Protein AF-A0A6B1F7C1-F1 (afdb_monomer_lite)

Sequence (256 aa):
MAPEPAMAYYALFDLDTGRPVWEGSFQGAHEYRILEGAGDRLYYLPFDIWPAAIMGRDGFFLTLGENQGPEILEYDLSGGLRRIIRLAEAVVAPSREQIGKLVEFRLAPWDPTPEDRELFTEVQLGDYAEMPLPEIMPVFSRLLVDDVGWLWAELYRFDVRAPKTWLVFDPNGEGHGSVDMPPDLDVRQIGRDFVLGCGLTNSRWSTCGATRSPGGSEERVAVMAFPHEVGFPSGLMCFSHFLGGLGKAILYPAVA

pLDDT: mean 78.57, std 24.52, range [19.33, 98.5]

Radius of gyration: 19.98 Å; chains: 1; bounding box: 58×38×52 Å

Foldseek 3Di:
DAWDFFKWKKFKAQPVVRDTLDIDIARAWTWDWDDDPPDTDTDTAPLWGGWAKDDFAFWIWIDGTFPDAQWIWTAGSNRHTDDIQHDPDDFDFDDLVVQLVLQVQVCVLPPDDPVVSVVSSVVSNVVNVPHDGGRTRAQFHYWDAAPQGKIWTWGDDSRLQAWTKIFIADNVSHTDGIDTHGSQWAFDHDYPPDTATAGPPSDDDDDRDDDDDDDDDDDDDDADEDDDDPDDDDDDDDDDDDDDDGRDIYIYTDTD

Structure (mmCIF, N/CA/C/O backbone):
data_AF-A0A6B1F7C1-F1
#
_entry.id   AF-A0A6B1F7C1-F1
#
loop_
_atom_site.group_PDB
_atom_site.id
_atom_site.type_symbol
_atom_site.label_atom_id
_atom_site.label_alt_id
_atom_site.label_comp_id
_atom_site.label_asym_id
_atom_site.label_entity_id
_atom_site.label_seq_id
_atom_site.pdbx_PDB_ins_code
_atom_site.Cartn_x
_atom_site.Cartn_y
_atom_site.Cartn_z
_atom_site.occupancy
_atom_site.B_iso_or_equiv
_atom_site.auth_seq_id
_atom_site.auth_comp_id
_atom_site.auth_asym_id
_atom_site.auth_atom_id
_atom_site.pdbx_PDB_model_num
ATOM 1 N N . MET A 1 1 ? 24.315 8.388 -5.892 1.00 67.75 1 MET A N 1
ATOM 2 C CA . MET A 1 1 ? 23.780 9.132 -4.727 1.00 67.75 1 MET A CA 1
ATOM 3 C C . MET A 1 1 ? 22.859 8.170 -3.996 1.00 67.75 1 MET A C 1
ATOM 5 O O . MET A 1 1 ? 22.241 7.369 -4.684 1.00 67.75 1 MET A O 1
ATOM 9 N N . ALA A 1 2 ? 22.826 8.148 -2.662 1.00 76.75 2 ALA A N 1
ATOM 10 C CA . ALA A 1 2 ? 21.834 7.317 -1.974 1.00 76.75 2 ALA A CA 1
ATOM 11 C C . ALA A 1 2 ? 20.432 7.907 -2.232 1.00 76.75 2 ALA A C 1
ATOM 13 O O . ALA A 1 2 ? 20.331 9.135 -2.243 1.00 76.75 2 ALA A O 1
ATOM 14 N N . PRO A 1 3 ? 19.398 7.088 -2.490 1.00 82.06 3 PRO A N 1
ATOM 15 C CA . PRO A 1 3 ? 18.031 7.584 -2.616 1.00 82.06 3 PRO A CA 1
ATOM 16 C C . PRO A 1 3 ? 17.605 8.265 -1.314 1.00 82.06 3 PRO A C 1
ATOM 18 O O . PRO A 1 3 ? 17.931 7.786 -0.225 1.00 82.06 3 PRO A O 1
ATOM 21 N N . GLU A 1 4 ? 16.878 9.373 -1.425 1.00 81.88 4 GLU A N 1
ATOM 22 C CA . GLU A 1 4 ? 16.227 9.986 -0.271 1.00 81.88 4 GLU A CA 1
ATOM 23 C C . GLU A 1 4 ? 14.835 9.352 -0.119 1.00 81.88 4 GLU A C 1
ATOM 25 O O . GLU A 1 4 ? 14.092 9.272 -1.105 1.00 81.88 4 GLU A O 1
ATOM 30 N N . PRO A 1 5 ? 14.468 8.846 1.073 1.00 81.31 5 PRO A N 1
ATOM 31 C CA . PRO A 1 5 ? 13.123 8.331 1.291 1.00 81.31 5 PRO A CA 1
ATOM 32 C C . PRO A 1 5 ? 12.133 9.489 1.185 1.00 81.31 5 PRO A C 1
ATOM 34 O O . PRO A 1 5 ? 12.275 10.477 1.913 1.00 81.31 5 PRO A O 1
ATOM 37 N N . ALA A 1 6 ? 11.113 9.378 0.325 1.00 84.81 6 ALA A N 1
ATOM 38 C CA . ALA A 1 6 ? 10.009 10.321 0.419 1.00 84.81 6 ALA A CA 1
ATOM 39 C C . ALA A 1 6 ? 9.265 10.070 1.729 1.00 84.81 6 ALA A C 1
ATOM 41 O O . ALA A 1 6 ? 9.161 8.942 2.217 1.00 84.81 6 ALA A O 1
ATOM 42 N N . MET A 1 7 ? 8.739 11.136 2.316 1.00 88.19 7 MET A N 1
ATOM 43 C CA . MET A 1 7 ? 7.979 11.043 3.552 1.00 88.19 7 MET A CA 1
ATOM 44 C C . MET A 1 7 ? 6.490 11.012 3.224 1.00 88.19 7 MET A C 1
ATOM 46 O O . MET A 1 7 ? 5.960 11.909 2.569 1.00 88.19 7 MET A O 1
ATOM 50 N N . ALA A 1 8 ? 5.810 9.973 3.698 1.00 87.12 8 ALA A N 1
ATOM 51 C CA . ALA A 1 8 ? 4.364 9.873 3.670 1.00 87.12 8 ALA A CA 1
ATOM 52 C C . ALA A 1 8 ? 3.805 10.451 4.973 1.00 87.12 8 ALA A C 1
ATOM 54 O O . ALA A 1 8 ? 4.098 9.950 6.064 1.00 87.12 8 ALA A O 1
ATOM 55 N N . TYR A 1 9 ? 3.003 11.506 4.865 1.00 90.38 9 TYR A N 1
ATOM 56 C CA . TYR A 1 9 ? 2.350 12.133 6.007 1.00 90.38 9 TYR A CA 1
ATOM 57 C C . TYR A 1 9 ? 0.901 11.684 6.078 1.00 90.38 9 TYR A C 1
ATOM 59 O O . TYR A 1 9 ? 0.160 11.806 5.103 1.00 90.38 9 TYR A O 1
ATOM 67 N N . TYR A 1 10 ? 0.503 11.201 7.249 1.00 90.19 10 TYR A N 1
ATOM 68 C CA . TYR A 1 10 ? -0.872 10.849 7.562 1.00 90.19 10 TYR A CA 1
ATOM 69 C C . TYR A 1 10 ? -1.331 11.689 8.739 1.00 90.19 10 TYR A C 1
ATOM 71 O O . TYR A 1 10 ? -0.627 11.828 9.739 1.00 90.19 10 TYR A O 1
ATOM 79 N N . ALA A 1 11 ? -2.535 12.231 8.630 1.00 92.25 11 ALA A N 1
ATOM 80 C CA . ALA A 1 11 ? -3.171 12.954 9.713 1.00 92.25 11 ALA A CA 1
ATOM 81 C C . ALA A 1 11 ? -4.618 12.494 9.858 1.00 92.25 11 ALA A C 1
ATOM 83 O O . ALA A 1 11 ? -5.331 12.316 8.866 1.00 92.25 11 ALA A O 1
ATOM 84 N N . LEU A 1 12 ? -5.029 12.299 11.107 1.00 91.00 12 LEU A N 1
ATOM 85 C CA . LEU A 1 12 ? -6.405 12.033 11.492 1.00 91.00 12 LEU A CA 1
ATOM 86 C C . LEU A 1 12 ? -7.008 13.349 11.972 1.00 91.00 12 LEU A C 1
ATOM 88 O O . LEU A 1 12 ? -6.490 13.960 12.906 1.00 91.00 12 LEU A O 1
ATOM 92 N N . PHE A 1 13 ? -8.099 13.781 11.349 1.00 90.62 13 PHE A N 1
ATOM 93 C CA . PHE A 1 13 ? -8.771 15.033 11.696 1.00 90.62 13 PHE A CA 1
ATOM 94 C C . PHE A 1 13 ? -10.085 14.776 12.425 1.00 90.62 13 PHE A C 1
ATOM 96 O O . PHE A 1 13 ? -10.883 13.944 11.995 1.00 90.62 13 PHE A O 1
ATOM 103 N N . ASP A 1 14 ? -10.335 15.556 13.473 1.00 88.25 14 ASP A N 1
ATOM 104 C CA . ASP A 1 14 ? -11.680 15.752 14.009 1.00 88.25 14 ASP A CA 1
ATOM 105 C C . ASP A 1 14 ? -12.448 16.660 13.040 1.00 88.25 14 ASP A C 1
ATOM 107 O O . ASP A 1 14 ? -12.081 17.820 12.841 1.00 88.25 14 ASP A O 1
ATOM 111 N N . LEU A 1 15 ? -13.501 16.138 12.407 1.00 87.75 15 LEU A N 1
ATOM 112 C CA . LEU A 1 15 ? -14.255 16.900 11.409 1.00 87.75 15 LEU A CA 1
ATOM 113 C C . LEU A 1 15 ? -15.173 17.983 11.993 1.00 87.75 15 LEU A C 1
ATOM 115 O O . LEU A 1 15 ? -15.606 18.845 11.227 1.00 87.75 15 LEU A O 1
ATOM 119 N N . ASP A 1 16 ? -15.453 17.989 13.298 1.00 89.44 16 ASP A N 1
ATOM 120 C CA . ASP A 1 16 ? -16.218 19.077 13.918 1.00 89.44 16 ASP A CA 1
ATOM 121 C C . ASP A 1 16 ? -15.329 20.306 14.146 1.00 89.44 16 ASP A C 1
ATOM 123 O O . ASP A 1 16 ? -15.760 21.444 13.943 1.00 89.44 16 ASP A O 1
ATOM 127 N N . THR A 1 17 ? -14.070 20.090 14.539 1.00 93.50 17 THR A N 1
ATOM 128 C CA . THR A 1 17 ? -13.118 21.180 14.816 1.00 93.50 17 THR A CA 1
ATOM 129 C C . THR A 1 17 ? -12.174 21.491 13.656 1.00 93.50 17 THR A C 1
ATOM 131 O O . THR A 1 17 ? -11.556 22.559 13.641 1.00 93.50 17 THR A O 1
ATOM 134 N N . GLY A 1 18 ? -12.038 20.575 12.694 1.00 91.19 18 GLY A N 1
ATOM 135 C CA . GLY A 1 18 ? -11.070 20.641 11.598 1.00 91.19 18 GLY A CA 1
ATOM 136 C C . GLY A 1 18 ? -9.613 20.522 12.052 1.00 91.19 18 GLY A C 1
ATOM 137 O O . GLY A 1 18 ? -8.709 20.841 11.281 1.00 91.19 18 GLY A O 1
ATOM 138 N N . ARG A 1 19 ? -9.362 20.125 13.306 1.00 92.38 19 ARG A N 1
ATOM 139 C CA . ARG A 1 19 ? -8.013 20.028 13.876 1.00 92.38 19 ARG A CA 1
ATOM 140 C C . ARG A 1 19 ? -7.487 18.595 13.793 1.00 92.38 19 ARG A C 1
ATOM 142 O O . ARG A 1 19 ? -8.279 17.661 13.941 1.00 92.38 19 ARG A O 1
ATOM 149 N N . PRO A 1 20 ? -6.171 18.406 13.590 1.00 90.69 20 PRO A N 1
ATOM 150 C CA . PRO A 1 20 ? -5.584 17.081 13.686 1.00 90.69 20 PRO A CA 1
ATOM 151 C C . PRO A 1 20 ? -5.683 16.580 15.132 1.00 90.69 20 PRO A C 1
ATOM 153 O O . PRO A 1 20 ? -5.324 17.290 16.074 1.00 90.69 20 PRO A O 1
ATOM 156 N N . VAL A 1 21 ? -6.191 15.362 15.303 1.00 92.00 21 VAL A N 1
ATOM 157 C CA . VAL A 1 21 ? -6.155 14.613 16.571 1.00 92.00 21 VAL A CA 1
ATOM 158 C C . VAL A 1 21 ? -4.941 13.691 16.639 1.00 92.00 21 VAL A C 1
ATOM 160 O O . VAL A 1 21 ? -4.510 13.323 17.727 1.00 92.00 21 VAL A O 1
ATOM 163 N N . TRP A 1 22 ? -4.369 13.355 15.482 1.00 93.31 22 TRP A N 1
ATOM 164 C CA . TRP A 1 22 ? -3.133 12.600 15.358 1.00 93.31 22 TRP A CA 1
ATOM 165 C C . TRP A 1 22 ? -2.431 12.950 14.047 1.00 93.31 22 TRP A C 1
ATOM 167 O O . TRP A 1 22 ? -3.087 13.180 13.030 1.00 93.31 22 TRP A O 1
ATOM 177 N N . GLU A 1 23 ? -1.104 12.952 14.080 1.00 93.19 23 GLU A N 1
ATOM 178 C CA . GLU A 1 23 ? -0.236 13.126 12.920 1.00 93.19 23 GLU A CA 1
ATOM 179 C C . GLU A 1 23 ? 0.898 12.104 13.014 1.00 93.19 23 GLU A C 1
ATOM 181 O O . GLU A 1 23 ? 1.476 11.896 14.084 1.00 93.19 23 GLU A O 1
ATOM 186 N N . GLY A 1 24 ? 1.218 11.469 11.892 1.00 89.62 24 GLY A N 1
ATOM 187 C CA . GLY A 1 24 ? 2.321 10.530 11.773 1.00 89.62 24 GLY A CA 1
ATOM 188 C C . GLY A 1 24 ? 3.036 10.712 10.443 1.00 89.62 24 GLY A C 1
ATOM 189 O O . GLY A 1 24 ? 2.403 10.919 9.407 1.00 89.62 24 GLY A O 1
ATOM 190 N N . SER A 1 25 ? 4.362 10.635 10.475 1.00 89.88 25 SER A N 1
ATOM 191 C CA . SER A 1 25 ? 5.198 10.604 9.282 1.00 89.88 25 SER A CA 1
ATOM 192 C C . SER A 1 25 ? 5.894 9.254 9.183 1.00 89.88 25 SER A C 1
ATOM 194 O O . SER A 1 25 ? 6.439 8.735 10.158 1.00 89.88 25 SER A O 1
ATOM 196 N N . PHE A 1 26 ? 5.854 8.678 7.989 1.00 87.62 26 PHE A N 1
ATOM 197 C CA . PHE A 1 26 ? 6.397 7.358 7.706 1.00 87.62 26 PHE A CA 1
ATOM 198 C C . PHE A 1 26 ? 7.268 7.446 6.467 1.00 87.62 26 PHE A C 1
ATOM 200 O O . PHE A 1 26 ? 7.007 8.253 5.575 1.00 87.62 26 PHE A O 1
ATOM 207 N N . GLN A 1 27 ? 8.308 6.622 6.414 1.00 84.81 27 GLN A N 1
ATOM 208 C CA . GLN A 1 27 ? 9.071 6.465 5.183 1.00 84.81 27 GLN A CA 1
ATOM 209 C C . GLN A 1 27 ? 8.145 5.845 4.133 1.00 84.81 27 GLN A C 1
ATOM 211 O O . GLN A 1 27 ? 7.550 4.787 4.358 1.00 84.81 27 GLN A O 1
ATOM 216 N N . GLY A 1 28 ? 7.940 6.591 3.052 1.00 81.62 28 GLY A N 1
ATOM 217 C CA . GLY A 1 28 ? 7.187 6.184 1.879 1.00 81.62 28 GLY A CA 1
ATOM 218 C C . GLY A 1 28 ? 8.117 5.736 0.764 1.00 81.62 28 GLY A C 1
ATOM 219 O O . GLY A 1 28 ? 9.235 5.296 1.028 1.00 81.62 28 GLY A O 1
ATOM 220 N N . ALA A 1 29 ? 7.645 5.863 -0.474 1.00 81.00 29 ALA A N 1
ATOM 221 C CA . ALA A 1 29 ? 8.433 5.459 -1.624 1.00 81.00 29 ALA A CA 1
ATOM 222 C C . ALA A 1 29 ? 9.650 6.377 -1.814 1.00 81.00 29 ALA A C 1
ATOM 224 O O . ALA A 1 29 ? 9.532 7.596 -1.811 1.00 81.00 29 ALA A O 1
ATOM 225 N N . HIS A 1 30 ? 10.825 5.807 -1.996 1.00 83.19 30 HIS A N 1
ATOM 226 C CA . HIS A 1 30 ? 12.051 6.485 -2.351 1.00 83.19 30 HIS A CA 1
ATOM 227 C C . HIS A 1 30 ? 11.968 7.128 -3.731 1.00 83.19 30 HIS A C 1
ATOM 229 O O . HIS A 1 30 ? 11.577 6.526 -4.741 1.00 83.19 30 HIS A O 1
ATOM 235 N N . GLU A 1 31 ? 12.453 8.361 -3.766 1.00 83.06 31 GLU A N 1
ATOM 236 C CA . GLU A 1 31 ? 12.701 9.089 -4.993 1.00 83.06 31 GLU A CA 1
ATOM 237 C C . GLU A 1 31 ? 14.171 8.929 -5.383 1.00 83.06 31 GLU A C 1
ATOM 239 O O . GLU A 1 31 ? 15.093 9.233 -4.621 1.00 83.06 31 GLU A O 1
ATOM 244 N N . TYR A 1 32 ? 14.400 8.455 -6.603 1.00 81.81 32 TYR A N 1
ATOM 245 C CA . TYR A 1 32 ? 15.720 8.367 -7.201 1.00 81.81 32 TYR A CA 1
ATOM 246 C C . TYR A 1 32 ? 15.829 9.367 -8.346 1.00 81.81 32 TYR A C 1
ATOM 248 O O . TYR A 1 32 ? 15.108 9.286 -9.342 1.00 81.81 32 TYR A O 1
ATOM 256 N N . ARG A 1 33 ? 16.743 10.326 -8.205 1.00 82.69 33 ARG A N 1
ATOM 257 C CA . ARG A 1 33 ? 16.994 11.350 -9.221 1.00 82.69 33 ARG A CA 1
ATOM 258 C C . ARG A 1 33 ? 18.268 11.037 -9.984 1.00 82.69 33 ARG A C 1
ATOM 260 O O . ARG A 1 33 ? 19.347 10.952 -9.394 1.00 82.69 33 ARG A O 1
ATOM 267 N N . ILE A 1 34 ? 18.140 10.894 -11.300 1.00 79.75 34 ILE A N 1
ATOM 268 C CA . ILE A 1 34 ? 19.283 10.775 -12.207 1.00 79.75 34 ILE A CA 1
ATOM 269 C C . ILE A 1 34 ? 19.539 12.153 -12.809 1.00 79.75 34 ILE A C 1
ATOM 271 O O . ILE A 1 34 ? 18.756 12.652 -13.617 1.00 79.75 34 ILE A O 1
ATOM 275 N N . LEU A 1 35 ? 20.648 12.770 -12.398 1.00 77.88 35 LEU A N 1
ATOM 276 C CA . LEU A 1 35 ? 21.122 14.035 -12.951 1.00 77.88 35 LEU A CA 1
ATOM 277 C C . LEU A 1 35 ? 22.020 13.750 -14.163 1.00 77.88 35 LEU A C 1
ATOM 279 O O . LEU A 1 35 ? 23.241 13.676 -14.032 1.00 77.88 35 LEU A O 1
ATOM 283 N N . GLU A 1 36 ? 21.424 13.588 -15.345 1.00 74.56 36 GLU A N 1
ATOM 284 C CA . GLU A 1 36 ? 22.160 13.463 -16.610 1.00 74.56 36 GLU A CA 1
ATOM 285 C C . GLU A 1 36 ? 21.903 14.672 -17.524 1.00 74.56 36 GLU A C 1
ATOM 287 O O . GLU A 1 36 ? 20.841 14.840 -18.125 1.00 74.56 36 GLU A O 1
ATOM 292 N N . GLY A 1 37 ? 22.911 15.539 -17.663 1.00 82.12 37 GLY A N 1
ATOM 293 C CA . GLY A 1 37 ? 22.853 16.691 -18.565 1.00 82.12 37 GLY A CA 1
ATOM 294 C C . GLY A 1 37 ? 21.864 17.779 -18.122 1.00 82.12 37 GLY A C 1
ATOM 295 O O . GLY A 1 37 ? 21.943 18.274 -17.002 1.00 82.12 37 GLY A O 1
ATOM 296 N N . ALA A 1 38 ? 20.986 18.212 -19.036 1.00 63.94 38 ALA A N 1
ATOM 297 C CA . ALA A 1 38 ? 20.071 19.349 -18.849 1.00 63.94 38 ALA A CA 1
ATOM 298 C C . ALA A 1 38 ? 18.673 18.969 -18.311 1.00 63.94 38 ALA A C 1
ATOM 300 O O . ALA A 1 38 ? 17.791 19.827 -18.285 1.00 63.94 38 ALA A O 1
ATOM 301 N N . GLY A 1 39 ? 18.448 17.710 -17.915 1.00 75.81 39 GLY A N 1
ATOM 302 C CA . GLY A 1 39 ? 17.160 17.242 -17.395 1.00 75.81 39 GLY A CA 1
ATOM 303 C C . GLY A 1 39 ? 17.301 16.506 -16.065 1.00 75.81 39 GLY A C 1
ATOM 304 O O . GLY A 1 39 ? 18.116 15.598 -15.952 1.00 75.81 39 GLY A O 1
ATOM 305 N N . ASP A 1 40 ? 16.488 16.890 -15.080 1.00 79.50 40 ASP A N 1
ATOM 306 C CA . ASP A 1 40 ? 16.257 16.108 -13.861 1.00 79.50 40 ASP A CA 1
ATOM 307 C C . ASP A 1 40 ? 15.203 15.040 -14.182 1.00 79.50 40 ASP A C 1
ATOM 309 O O . ASP A 1 40 ? 14.088 15.375 -14.599 1.00 79.50 40 ASP A O 1
ATOM 313 N N . ARG A 1 41 ? 15.562 13.758 -14.065 1.00 81.69 41 ARG A N 1
ATOM 314 C CA . ARG A 1 41 ? 14.610 12.650 -14.202 1.00 81.69 41 ARG A CA 1
ATOM 315 C C . ARG A 1 41 ? 14.336 12.056 -12.830 1.00 81.69 41 ARG A C 1
ATOM 317 O O . ARG A 1 41 ? 15.246 11.545 -12.177 1.00 81.69 41 ARG A O 1
ATOM 324 N N . LEU A 1 42 ? 13.067 12.095 -12.439 1.00 81.00 42 LEU A N 1
ATOM 325 C CA . LEU A 1 42 ? 12.566 11.491 -11.214 1.00 81.00 42 LEU A CA 1
ATOM 326 C C . LEU A 1 42 ? 12.099 10.059 -11.490 1.00 81.00 42 LEU A C 1
ATOM 328 O O . LEU A 1 42 ? 11.204 9.842 -12.310 1.00 81.00 42 LEU A O 1
ATOM 332 N N . TYR A 1 43 ? 12.688 9.099 -10.787 1.00 82.50 43 TYR A N 1
ATOM 333 C CA . TYR A 1 43 ? 12.304 7.693 -10.809 1.00 82.50 43 TYR A CA 1
ATOM 334 C C . TYR A 1 43 ? 11.852 7.259 -9.417 1.00 82.50 43 TYR A C 1
ATOM 336 O O . TYR A 1 43 ? 12.436 7.658 -8.415 1.00 82.50 43 TYR A O 1
ATOM 344 N N . TYR A 1 44 ? 10.846 6.392 -9.359 1.00 84.06 44 TYR A N 1
ATOM 345 C CA . TYR A 1 44 ? 10.562 5.610 -8.157 1.00 84.06 44 TYR A CA 1
ATOM 346 C C . TYR A 1 44 ? 11.387 4.327 -8.189 1.00 84.06 44 TYR A C 1
ATOM 348 O O . TYR A 1 44 ? 11.538 3.728 -9.266 1.00 84.06 44 TYR A O 1
ATOM 356 N N . LEU A 1 45 ? 11.898 3.897 -7.031 1.00 88.81 45 LEU A N 1
ATOM 357 C CA . LEU A 1 45 ? 12.650 2.648 -6.947 1.00 88.81 45 LEU A CA 1
ATOM 358 C C . LEU A 1 45 ? 11.788 1.444 -7.386 1.00 88.81 45 LEU A C 1
ATOM 360 O O . LEU A 1 45 ? 10.560 1.437 -7.228 1.00 88.81 45 LEU A O 1
ATOM 364 N N . PRO A 1 46 ? 12.399 0.404 -7.982 1.00 90.56 46 PRO A N 1
ATOM 365 C CA . PRO A 1 46 ? 11.701 -0.840 -8.275 1.00 90.56 46 PRO A CA 1
ATOM 366 C C . PRO A 1 46 ? 11.087 -1.452 -7.017 1.00 90.56 46 PRO A C 1
ATOM 368 O O . PRO A 1 46 ? 11.731 -1.524 -5.977 1.00 90.56 46 PRO A O 1
ATOM 371 N N . PHE A 1 47 ? 9.864 -1.965 -7.157 1.00 91.44 47 PHE A N 1
ATOM 372 C CA . PHE A 1 47 ? 9.093 -2.601 -6.081 1.00 91.44 47 PHE A CA 1
ATOM 373 C C . PHE A 1 47 ? 8.729 -1.698 -4.913 1.00 91.44 47 PHE A C 1
ATOM 375 O O . PHE A 1 47 ? 8.213 -2.191 -3.922 1.00 91.44 47 PHE A O 1
ATOM 382 N N . ASP A 1 48 ? 8.936 -0.399 -5.036 1.00 88.06 48 ASP A N 1
ATOM 383 C CA . ASP A 1 48 ? 8.594 0.515 -3.971 1.00 88.06 48 ASP A CA 1
ATOM 384 C C . ASP A 1 48 ? 7.091 0.815 -3.941 1.00 88.06 48 ASP A C 1
ATOM 386 O O . ASP A 1 48 ? 6.426 0.857 -4.987 1.00 88.06 48 ASP A O 1
ATOM 390 N N . ILE A 1 49 ? 6.547 1.004 -2.740 1.00 90.38 49 ILE A N 1
ATOM 391 C CA . ILE A 1 49 ? 5.134 1.313 -2.532 1.00 90.38 49 ILE A CA 1
ATOM 392 C C . ILE A 1 49 ? 4.932 2.340 -1.428 1.00 90.38 49 ILE A C 1
ATOM 394 O O . ILE A 1 49 ? 5.654 2.409 -0.436 1.00 90.38 49 ILE A O 1
ATOM 398 N N . TRP A 1 50 ? 3.855 3.102 -1.575 1.00 90.38 50 TRP A N 1
ATOM 399 C CA . TRP A 1 50 ? 3.383 3.973 -0.516 1.00 90.38 50 TRP A CA 1
ATOM 400 C C . TRP A 1 50 ? 2.713 3.160 0.599 1.00 90.38 50 TRP A C 1
ATOM 402 O O . TRP A 1 50 ? 2.027 2.177 0.301 1.00 90.38 50 TRP A O 1
ATOM 412 N N . PRO A 1 51 ? 2.847 3.590 1.866 1.00 92.62 51 PRO A N 1
ATOM 413 C CA . PRO A 1 51 ? 2.086 3.026 2.968 1.00 92.62 51 PRO A CA 1
ATOM 414 C C . PRO A 1 51 ? 0.583 3.044 2.643 1.00 92.62 51 PRO A C 1
ATOM 416 O O . PRO A 1 51 ? 0.028 4.039 2.163 1.00 92.62 51 PRO A O 1
ATOM 419 N N . ALA A 1 52 ? -0.098 1.932 2.884 1.00 93.69 52 ALA A N 1
ATOM 420 C CA . ALA A 1 52 ? -1.537 1.838 2.714 1.00 93.69 52 ALA A CA 1
ATOM 421 C C . ALA A 1 52 ? -2.212 2.090 4.056 1.00 93.69 52 ALA A C 1
ATOM 423 O O . ALA A 1 52 ? -1.760 1.605 5.090 1.00 93.69 52 ALA A O 1
ATOM 424 N N . ALA A 1 53 ? -3.324 2.816 4.046 1.00 96.06 53 ALA A N 1
ATOM 425 C CA . ALA A 1 53 ? -4.052 3.090 5.267 1.00 96.06 53 ALA A CA 1
ATOM 426 C C . ALA A 1 53 ? -5.559 3.137 5.036 1.00 96.06 53 ALA A C 1
ATOM 428 O O . ALA A 1 53 ? -6.024 3.509 3.956 1.00 96.06 53 ALA A O 1
ATOM 429 N N . ILE A 1 54 ? -6.321 2.734 6.050 1.00 96.94 54 ILE A N 1
ATOM 430 C CA . ILE A 1 54 ? -7.780 2.659 5.978 1.00 96.94 54 ILE A CA 1
ATOM 431 C C . ILE A 1 54 ? -8.410 2.943 7.343 1.00 96.94 54 ILE A C 1
ATOM 433 O O . ILE A 1 54 ? -7.909 2.509 8.381 1.00 96.94 54 ILE A O 1
ATOM 437 N N . MET A 1 55 ? -9.531 3.663 7.338 1.00 96.56 55 MET A N 1
ATOM 438 C CA . MET A 1 55 ? -10.344 3.882 8.534 1.00 96.56 55 MET A CA 1
ATOM 439 C C . MET A 1 55 ? -11.194 2.645 8.835 1.00 96.56 55 MET A C 1
ATOM 441 O O . MET A 1 55 ? -11.906 2.148 7.963 1.00 96.56 55 MET A O 1
ATOM 445 N N . GLY A 1 56 ? -11.143 2.178 10.080 1.00 95.75 56 GLY A N 1
ATOM 446 C CA . GLY A 1 56 ? -12.102 1.236 10.648 1.00 95.75 56 GLY A CA 1
ATOM 447 C C . GLY A 1 56 ? -13.161 1.956 11.488 1.00 95.75 56 GLY A C 1
ATOM 448 O O . GLY A 1 56 ? -13.224 3.184 11.531 1.00 95.75 56 GLY A O 1
ATOM 449 N N . ARG A 1 57 ? -14.000 1.185 12.192 1.00 93.38 57 ARG A N 1
ATOM 450 C CA . ARG A 1 57 ? -15.045 1.743 13.071 1.00 93.38 57 ARG A CA 1
ATOM 451 C C . ARG A 1 57 ? -14.465 2.464 14.289 1.00 93.38 57 ARG A C 1
ATOM 453 O O . ARG A 1 57 ? -14.904 3.560 14.616 1.00 93.38 57 ARG A O 1
ATOM 460 N N . ASP A 1 58 ? -13.494 1.837 14.947 1.00 94.50 58 ASP A N 1
ATOM 461 C CA . ASP A 1 58 ? -12.990 2.275 16.253 1.00 94.50 58 ASP A CA 1
ATOM 462 C C . ASP A 1 58 ? -11.559 2.829 16.189 1.00 94.50 58 ASP A C 1
ATOM 464 O O . ASP A 1 58 ? -10.934 3.036 17.233 1.00 94.50 58 ASP A O 1
ATOM 468 N N . GLY A 1 59 ? -11.014 3.018 14.987 1.00 96.00 59 GLY A N 1
ATOM 469 C CA . GLY A 1 59 ? -9.597 3.280 14.767 1.00 96.00 59 GLY A CA 1
ATOM 470 C C . GLY A 1 59 ? -9.215 3.282 13.290 1.00 96.00 59 GLY A C 1
ATOM 471 O O . GLY A 1 59 ? -10.082 3.345 12.419 1.00 96.00 59 GLY A O 1
ATOM 472 N N . PHE A 1 60 ? -7.921 3.192 13.003 1.00 97.19 60 PHE A N 1
ATOM 473 C CA . PHE A 1 60 ? -7.398 3.084 11.643 1.00 97.19 60 PHE A CA 1
ATOM 474 C C . PHE A 1 60 ? -6.255 2.078 11.561 1.00 97.19 60 PHE A C 1
ATOM 476 O O . PHE A 1 60 ? -5.570 1.807 12.547 1.00 97.19 60 PHE A O 1
ATOM 483 N N . PHE A 1 61 ? -6.063 1.537 10.363 1.00 97.44 61 PHE A N 1
ATOM 484 C CA . PHE A 1 61 ? -5.000 0.595 10.048 1.00 97.44 61 PHE A CA 1
ATOM 485 C C . PHE A 1 61 ? -4.004 1.240 9.095 1.00 97.44 61 PHE A C 1
ATOM 487 O O . PHE A 1 61 ? -4.398 2.018 8.224 1.00 97.44 61 PHE A O 1
ATOM 494 N N . LEU A 1 62 ? -2.732 0.895 9.253 1.00 96.56 62 LEU A N 1
ATOM 495 C CA . LEU A 1 62 ? -1.624 1.420 8.470 1.00 96.56 62 LEU A CA 1
ATOM 496 C C . LEU A 1 62 ? -0.624 0.296 8.193 1.00 96.56 62 LEU A C 1
ATOM 498 O O . LEU A 1 62 ? -0.169 -0.370 9.121 1.00 96.56 62 LEU A O 1
ATOM 502 N N . THR A 1 63 ? -0.259 0.091 6.933 1.00 94.75 63 THR A N 1
ATOM 503 C CA . THR A 1 63 ? 0.950 -0.664 6.591 1.00 94.75 63 THR A CA 1
ATOM 504 C C . THR A 1 63 ? 2.127 0.283 6.661 1.00 94.75 63 THR A C 1
ATOM 506 O O . THR A 1 63 ? 1.992 1.470 6.382 1.00 94.75 63 THR A O 1
ATOM 509 N N . LEU A 1 64 ? 3.290 -0.226 7.018 1.00 86.88 64 LEU A N 1
ATOM 510 C CA . LEU A 1 64 ? 4.520 0.537 6.887 1.00 86.88 64 LEU A CA 1
ATOM 511 C C . LEU A 1 64 ? 5.064 0.312 5.463 1.00 86.88 64 LEU A C 1
ATOM 513 O O . LEU A 1 64 ? 4.749 -0.706 4.848 1.00 86.88 64 LEU A O 1
ATOM 517 N N . GLY A 1 65 ? 5.754 1.306 4.899 1.00 79.00 65 GLY A N 1
ATOM 518 C CA . GLY A 1 65 ? 6.275 1.262 3.527 1.00 79.00 65 GLY A CA 1
ATOM 519 C C . GLY A 1 65 ? 7.457 0.298 3.366 1.00 79.00 65 GLY A C 1
ATOM 520 O O . GLY A 1 65 ? 7.476 -0.796 3.929 1.00 79.00 65 GLY A O 1
ATOM 521 N N . GLU A 1 66 ? 8.462 0.702 2.591 1.00 70.94 66 GLU A N 1
ATOM 522 C CA . GLU A 1 66 ? 9.648 -0.118 2.321 1.00 70.94 66 GLU A CA 1
ATOM 523 C C . GLU A 1 66 ? 10.395 -0.560 3.599 1.00 70.94 66 GLU A C 1
ATOM 525 O O . GLU A 1 66 ? 10.461 0.169 4.591 1.00 70.94 66 GLU A O 1
ATOM 530 N N . ASN A 1 67 ? 10.998 -1.757 3.557 1.00 68.94 67 ASN A N 1
ATOM 531 C CA . ASN A 1 67 ? 11.876 -2.342 4.588 1.00 68.94 67 ASN A CA 1
ATOM 532 C C . ASN A 1 67 ? 11.243 -2.528 5.971 1.00 68.94 67 ASN A C 1
ATOM 534 O O . ASN A 1 67 ? 11.916 -2.890 6.938 1.00 68.94 67 ASN A O 1
ATOM 538 N N . GLN A 1 68 ? 9.939 -2.318 6.070 1.00 69.25 68 GLN A N 1
ATOM 539 C CA . GLN A 1 68 ? 9.169 -2.631 7.253 1.00 69.25 68 GLN A CA 1
ATOM 540 C C . GLN A 1 68 ? 8.533 -3.991 6.988 1.00 69.25 68 GLN A C 1
ATOM 542 O O . GLN A 1 68 ? 8.056 -4.264 5.888 1.00 69.25 68 GLN A O 1
ATOM 547 N N . GLY A 1 69 ? 8.655 -4.895 7.958 1.00 79.81 69 GLY A N 1
ATOM 548 C CA . GLY A 1 69 ? 8.245 -6.287 7.809 1.00 79.81 69 GLY A CA 1
ATOM 549 C C . GLY A 1 69 ? 6.756 -6.443 7.471 1.00 79.81 69 GLY A C 1
ATOM 550 O O . GLY A 1 69 ? 6.045 -5.470 7.232 1.00 79.81 69 GLY A O 1
ATOM 551 N N . PRO A 1 70 ? 6.233 -7.675 7.481 1.00 92.00 70 PRO A N 1
ATOM 552 C CA . PRO A 1 70 ? 4.851 -7.946 7.118 1.00 92.00 70 PRO A CA 1
ATOM 553 C C . PRO A 1 70 ? 3.893 -7.551 8.256 1.00 92.00 70 PRO A C 1
ATOM 555 O O . PRO A 1 70 ? 3.210 -8.396 8.839 1.00 92.00 70 PRO A O 1
ATOM 558 N N . GLU A 1 71 ? 3.882 -6.267 8.609 1.00 95.44 71 GLU A N 1
ATOM 559 C CA . GLU A 1 71 ? 3.174 -5.694 9.742 1.00 95.44 71 GLU A CA 1
ATOM 560 C C . GLU A 1 71 ? 2.065 -4.743 9.279 1.00 95.44 71 GLU A C 1
ATOM 562 O O . GLU A 1 71 ? 2.250 -3.908 8.392 1.00 95.44 71 GLU A O 1
ATOM 567 N N . ILE A 1 72 ? 0.912 -4.847 9.934 1.00 96.88 72 ILE A N 1
ATOM 568 C CA . ILE A 1 72 ? -0.173 -3.872 9.859 1.00 96.88 72 ILE A CA 1
ATOM 569 C C . ILE A 1 72 ? -0.363 -3.308 11.263 1.00 96.88 72 ILE A C 1
ATOM 571 O O . ILE A 1 72 ? -0.621 -4.045 12.219 1.00 96.88 72 ILE A O 1
ATOM 575 N N . LEU A 1 73 ? -0.214 -1.997 11.392 1.00 97.06 73 LEU A N 1
ATOM 576 C CA . LEU A 1 73 ? -0.401 -1.267 12.635 1.00 97.06 73 LEU A CA 1
ATOM 577 C C . LEU A 1 73 ? -1.860 -0.853 12.770 1.00 97.06 73 LEU A C 1
ATOM 579 O O . LEU A 1 73 ? -2.436 -0.306 11.833 1.00 97.06 73 LEU A O 1
ATOM 583 N N . GLU A 1 74 ? -2.444 -1.066 13.942 1.00 97.88 74 GLU A N 1
ATOM 584 C CA . GLU A 1 74 ? -3.772 -0.565 14.279 1.00 97.88 74 GLU A CA 1
ATOM 585 C C . GLU A 1 74 ? -3.675 0.490 15.370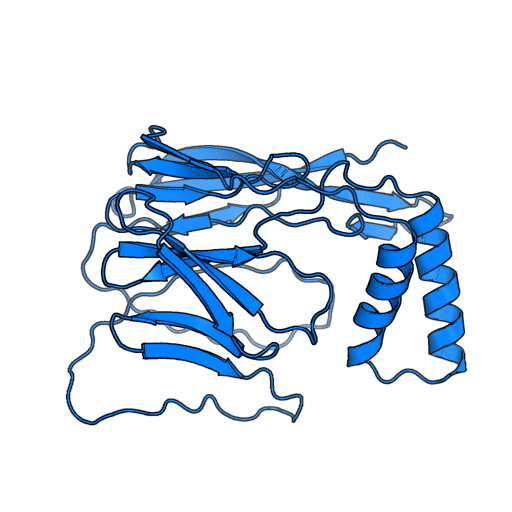 1.00 97.88 74 GLU A C 1
ATOM 587 O O . GLU A 1 74 ? -3.131 0.246 16.452 1.00 97.88 74 GLU A O 1
ATOM 592 N N . TYR A 1 75 ? -4.285 1.634 15.108 1.00 97.12 75 TYR A N 1
ATOM 593 C CA . TYR A 1 75 ? -4.360 2.764 16.015 1.00 97.12 75 TYR A CA 1
ATOM 594 C C . TYR A 1 75 ? -5.806 3.032 16.419 1.00 97.12 75 TYR A C 1
ATOM 596 O O . TYR A 1 75 ? -6.735 2.810 15.645 1.00 97.12 75 TYR A O 1
ATOM 604 N N . ASP A 1 76 ? -6.008 3.545 17.628 1.00 96.50 76 ASP A N 1
ATOM 605 C CA . ASP A 1 76 ? -7.286 4.116 18.038 1.00 96.50 76 ASP A CA 1
ATOM 606 C C . ASP A 1 76 ? -7.530 5.513 17.441 1.00 96.50 76 ASP A C 1
ATOM 608 O O . ASP A 1 76 ? -6.655 6.115 16.819 1.00 96.50 76 ASP A O 1
ATOM 612 N N . LEU A 1 77 ? -8.732 6.061 17.650 1.00 94.25 77 LEU A N 1
ATOM 613 C CA . LEU A 1 77 ? -9.101 7.402 17.172 1.00 94.25 77 LEU A CA 1
ATOM 614 C C . LEU A 1 77 ? -8.362 8.555 17.879 1.00 94.25 77 LEU A C 1
ATOM 616 O O . LEU A 1 77 ? -8.476 9.698 17.447 1.00 94.25 77 LEU A O 1
ATOM 620 N N . SER A 1 78 ? -7.621 8.278 18.955 1.00 92.50 78 SER A N 1
ATOM 621 C CA . SER A 1 78 ? -6.704 9.235 19.587 1.00 92.50 78 SER A CA 1
ATOM 622 C C . SER A 1 78 ? -5.265 9.103 19.077 1.00 92.50 78 SER A C 1
ATOM 624 O O . SER A 1 78 ? -4.387 9.834 19.530 1.00 92.50 78 SER A O 1
ATOM 626 N N . GLY A 1 79 ? -5.010 8.181 18.139 1.00 92.69 79 GLY A N 1
ATOM 627 C CA . GLY A 1 79 ? -3.679 7.904 17.610 1.00 92.69 79 GLY A CA 1
ATOM 628 C C . GLY A 1 79 ? -2.818 6.994 18.489 1.00 92.69 79 GLY A C 1
ATOM 629 O O . GLY A 1 79 ? -1.619 6.851 18.243 1.00 92.69 79 GLY A O 1
ATOM 630 N N . GLY A 1 80 ? -3.398 6.374 19.517 1.00 96.38 80 GLY A N 1
ATOM 631 C CA . GLY A 1 80 ? -2.734 5.370 20.340 1.00 96.38 80 GLY A CA 1
ATOM 632 C C . GLY A 1 80 ? -2.614 4.045 19.591 1.00 96.38 80 GLY A C 1
ATOM 633 O O . GLY A 1 80 ? -3.617 3.499 19.135 1.00 96.38 80 GLY A O 1
ATOM 634 N N . LEU A 1 81 ? -1.397 3.506 19.467 1.00 97.12 81 LEU A N 1
ATOM 635 C CA . LEU A 1 81 ? -1.174 2.183 18.875 1.00 97.12 81 LEU A CA 1
ATOM 636 C C . LEU A 1 81 ? -1.838 1.108 19.751 1.00 97.12 81 LEU A C 1
ATOM 638 O O . LEU A 1 81 ? -1.436 0.903 20.897 1.00 97.12 81 LEU A O 1
ATOM 642 N N . ARG A 1 82 ? -2.838 0.410 19.207 1.00 97.62 82 ARG A N 1
ATOM 643 C CA . ARG A 1 82 ? -3.559 -0.678 19.883 1.00 97.62 82 ARG A CA 1
ATOM 644 C C . ARG A 1 82 ? -2.906 -2.032 19.664 1.00 97.62 82 ARG A C 1
ATOM 646 O O . ARG A 1 82 ? -2.810 -2.826 20.600 1.00 97.62 82 ARG A O 1
ATOM 653 N N . ARG A 1 83 ? -2.511 -2.321 18.423 1.00 97.31 83 ARG A N 1
ATOM 654 C CA . ARG A 1 83 ? -2.095 -3.663 18.001 1.00 97.31 83 ARG A CA 1
ATOM 655 C C . ARG A 1 83 ? -1.157 -3.609 16.799 1.00 97.31 83 ARG A C 1
ATOM 657 O O . ARG A 1 83 ? -1.206 -2.681 15.999 1.00 97.31 83 ARG A O 1
ATOM 664 N N . ILE A 1 84 ? -0.328 -4.644 16.678 1.00 97.25 84 ILE A N 1
ATOM 665 C CA . ILE A 1 84 ? 0.481 -4.941 15.493 1.00 97.25 84 ILE A CA 1
ATOM 666 C C . ILE A 1 84 ? 0.068 -6.329 15.001 1.00 97.25 84 ILE A C 1
ATOM 668 O O . ILE A 1 84 ? 0.240 -7.313 15.723 1.00 97.25 84 ILE A O 1
ATOM 672 N N . ILE A 1 85 ? -0.489 -6.404 13.796 1.00 97.25 85 ILE A N 1
ATOM 673 C CA . ILE A 1 85 ? -0.842 -7.655 13.115 1.00 97.25 85 ILE A CA 1
ATOM 674 C C . ILE A 1 85 ? 0.360 -8.053 12.260 1.00 97.25 85 ILE A C 1
ATOM 676 O O . ILE A 1 85 ? 0.832 -7.242 11.470 1.00 97.25 85 ILE A O 1
ATOM 680 N N . ARG A 1 86 ? 0.876 -9.277 12.423 1.00 95.50 86 ARG A N 1
ATOM 681 C CA . ARG A 1 86 ? 2.080 -9.756 11.724 1.00 95.50 86 ARG A CA 1
ATOM 682 C C . ARG A 1 86 ? 1.782 -10.995 10.896 1.00 95.50 86 ARG A C 1
ATOM 684 O O . ARG A 1 86 ? 1.207 -11.947 11.423 1.00 95.50 86 ARG A O 1
ATOM 691 N N . LEU A 1 87 ? 2.242 -11.025 9.647 1.00 93.50 87 LEU A N 1
ATOM 692 C CA . LEU A 1 87 ? 2.286 -12.267 8.876 1.00 93.50 87 LEU A CA 1
ATOM 693 C C . LEU A 1 87 ? 3.486 -13.104 9.327 1.00 93.50 87 LEU A C 1
ATOM 695 O O . LEU A 1 87 ? 4.585 -12.587 9.514 1.00 93.50 87 LEU A O 1
ATOM 699 N N . ALA A 1 88 ? 3.283 -14.410 9.478 1.00 90.62 88 ALA A N 1
ATOM 700 C CA . ALA A 1 88 ? 4.356 -15.337 9.835 1.00 90.62 88 ALA A CA 1
ATOM 701 C C . ALA A 1 88 ? 5.251 -15.726 8.641 1.00 90.62 88 ALA A C 1
ATOM 703 O O . ALA A 1 88 ? 6.241 -16.434 8.823 1.00 90.62 88 ALA A O 1
ATOM 704 N N . GLU A 1 89 ? 4.886 -15.323 7.424 1.00 86.56 89 GLU A N 1
ATOM 705 C CA . GLU A 1 89 ? 5.599 -15.691 6.205 1.00 86.56 89 GLU A CA 1
ATOM 706 C C . GLU A 1 89 ? 6.984 -15.036 6.133 1.00 86.56 89 GLU A C 1
ATOM 708 O O . GLU A 1 89 ? 7.201 -13.918 6.607 1.00 86.56 89 GLU A O 1
ATOM 713 N N . ALA A 1 90 ? 7.938 -15.757 5.545 1.00 84.19 90 ALA A N 1
ATOM 714 C CA . ALA A 1 90 ? 9.278 -15.239 5.342 1.00 84.19 90 ALA A CA 1
ATOM 715 C C . ALA A 1 90 ? 9.253 -14.102 4.314 1.00 84.19 90 ALA A C 1
ATOM 717 O O . ALA A 1 90 ? 8.773 -14.266 3.194 1.00 84.19 90 ALA A O 1
ATOM 718 N N . VAL A 1 91 ? 9.827 -12.965 4.690 1.00 88.50 91 VAL A N 1
ATOM 719 C CA . VAL A 1 91 ? 10.090 -11.868 3.761 1.00 88.50 91 VAL A CA 1
ATOM 720 C C . VAL A 1 91 ? 11.167 -12.272 2.757 1.00 88.50 91 VAL A C 1
ATOM 722 O O . VAL A 1 91 ? 12.147 -12.934 3.108 1.00 88.50 91 VAL A O 1
ATOM 725 N N . VAL A 1 92 ? 10.984 -11.880 1.497 1.00 91.88 92 VAL A N 1
ATOM 726 C CA . VAL A 1 92 ? 11.886 -12.229 0.393 1.00 91.88 92 VAL A CA 1
ATOM 727 C C . VAL A 1 92 ? 12.443 -10.949 -0.213 1.00 91.88 92 VAL A C 1
ATOM 729 O O . VAL A 1 92 ? 11.688 -10.021 -0.487 1.00 91.88 92 VAL A O 1
ATOM 732 N N . ALA A 1 93 ? 13.752 -10.899 -0.445 1.00 93.19 93 ALA A N 1
ATOM 733 C CA . ALA A 1 93 ? 14.379 -9.804 -1.179 1.00 93.19 93 ALA A CA 1
ATOM 734 C C . ALA A 1 93 ? 14.061 -9.904 -2.686 1.00 93.19 93 ALA A C 1
ATOM 736 O O . ALA A 1 93 ? 14.052 -11.017 -3.230 1.00 93.19 93 ALA A O 1
ATOM 737 N N . PRO A 1 94 ? 13.842 -8.784 -3.396 1.00 93.38 94 PRO A N 1
ATOM 738 C CA . PRO A 1 94 ? 13.710 -8.801 -4.848 1.00 93.38 94 PRO A CA 1
ATOM 739 C C . PRO A 1 94 ? 14.982 -9.327 -5.524 1.00 93.38 94 PRO A C 1
ATOM 741 O O . PRO A 1 94 ? 16.110 -8.941 -5.218 1.00 93.38 94 PRO A O 1
ATOM 744 N N . SER A 1 95 ? 14.794 -10.179 -6.522 1.00 93.25 95 SER A N 1
ATOM 745 C CA . SER A 1 95 ? 15.843 -10.645 -7.423 1.00 93.25 95 SER A CA 1
ATOM 746 C C . SER A 1 95 ? 15.963 -9.740 -8.650 1.00 93.25 95 SER A C 1
ATOM 748 O O . SER A 1 95 ? 14.994 -9.137 -9.115 1.00 93.25 95 SER A O 1
ATOM 750 N N . ARG A 1 96 ? 17.151 -9.714 -9.262 1.00 88.94 96 ARG A N 1
ATOM 751 C CA . ARG A 1 96 ? 17.366 -9.023 -10.546 1.00 88.94 96 ARG A CA 1
ATOM 752 C C . ARG A 1 96 ? 16.486 -9.582 -11.673 1.00 88.94 96 ARG A C 1
ATOM 754 O O . ARG A 1 96 ? 16.069 -8.828 -12.543 1.00 88.94 96 ARG A O 1
ATOM 761 N N . GLU A 1 97 ? 16.141 -10.870 -11.636 1.00 92.44 97 GLU A N 1
ATOM 762 C CA . GLU A 1 97 ? 15.205 -11.472 -12.598 1.00 92.44 97 GLU A CA 1
ATOM 763 C C . GLU A 1 97 ? 13.804 -10.845 -12.497 1.00 92.44 97 GLU A C 1
ATOM 765 O O . GLU A 1 97 ? 13.160 -10.579 -13.513 1.00 92.44 97 GLU A O 1
ATOM 770 N N . GLN A 1 98 ? 13.337 -10.554 -11.278 1.00 94.06 98 GLN A N 1
ATOM 771 C CA . GLN A 1 98 ? 12.045 -9.897 -11.070 1.00 94.06 98 GLN A CA 1
ATOM 772 C C . GLN A 1 98 ? 12.022 -8.474 -11.636 1.00 94.06 98 GLN A C 1
ATOM 774 O O . GLN A 1 98 ? 10.962 -8.040 -12.076 1.00 94.06 98 GLN A O 1
ATOM 779 N N . ILE A 1 99 ? 13.157 -7.765 -11.694 1.00 92.69 99 ILE A N 1
ATOM 780 C CA . ILE A 1 99 ? 13.236 -6.442 -12.342 1.00 92.69 99 ILE A CA 1
ATOM 781 C C . ILE A 1 99 ? 12.951 -6.562 -13.837 1.00 92.69 99 ILE A C 1
ATOM 783 O O . ILE A 1 99 ? 12.155 -5.795 -14.370 1.00 92.69 99 ILE A O 1
ATOM 787 N N . GLY A 1 100 ? 13.556 -7.545 -14.511 1.00 92.38 100 GLY A N 1
ATOM 788 C CA . GLY A 1 100 ? 13.289 -7.789 -15.931 1.00 92.38 100 GLY A CA 1
ATOM 789 C C . GLY A 1 100 ? 11.804 -8.032 -16.193 1.00 92.38 100 GLY A C 1
ATOM 790 O O . GLY A 1 100 ? 11.217 -7.425 -17.088 1.00 92.38 100 GLY A O 1
ATOM 791 N N . LYS A 1 101 ? 11.166 -8.832 -15.331 1.00 93.50 101 LYS A N 1
ATOM 792 C CA . LYS A 1 101 ? 9.716 -9.060 -15.380 1.00 93.50 101 LYS A CA 1
ATOM 793 C C . LYS A 1 101 ? 8.924 -7.779 -15.100 1.00 93.50 101 LYS A C 1
ATOM 795 O O . LYS A 1 101 ? 7.969 -7.500 -15.812 1.00 93.50 101 LYS A O 1
ATOM 800 N N . LEU A 1 102 ? 9.322 -6.972 -14.113 1.00 91.88 102 LEU A N 1
ATOM 801 C CA . LEU A 1 102 ? 8.692 -5.678 -13.817 1.00 91.88 102 LEU A CA 1
ATOM 802 C C . LEU A 1 102 ? 8.708 -4.746 -15.039 1.00 91.88 102 LEU A C 1
ATOM 804 O O . LEU A 1 102 ? 7.680 -4.145 -15.349 1.00 91.88 102 LEU A O 1
ATOM 808 N N . VAL A 1 103 ? 9.838 -4.649 -15.746 1.00 91.19 103 VAL A N 1
ATOM 809 C CA . VAL A 1 103 ? 9.957 -3.854 -16.983 1.00 91.19 103 VAL A CA 1
ATOM 810 C C . VAL A 1 103 ? 9.000 -4.377 -18.055 1.00 91.19 103 VAL A C 1
ATOM 812 O O . VAL A 1 103 ? 8.255 -3.594 -18.647 1.00 91.19 103 VAL A O 1
ATOM 815 N N . GLU A 1 104 ? 8.945 -5.697 -18.253 1.00 90.69 104 GLU A N 1
ATOM 816 C CA . GLU A 1 104 ? 8.003 -6.327 -19.185 1.00 90.69 104 GLU A CA 1
ATOM 817 C C . GLU A 1 104 ? 6.539 -5.998 -18.834 1.00 90.69 104 GLU A C 1
ATOM 819 O O . GLU A 1 104 ? 5.750 -5.638 -19.712 1.00 90.69 104 GLU A O 1
ATOM 824 N N . PHE A 1 105 ? 6.173 -6.056 -17.549 1.00 88.56 105 PHE A N 1
ATOM 825 C CA . PHE A 1 105 ? 4.819 -5.737 -17.088 1.00 88.56 105 PHE A CA 1
ATOM 826 C C . PHE A 1 105 ? 4.450 -4.267 -17.283 1.00 88.56 105 PHE A C 1
ATOM 828 O O . PHE A 1 105 ? 3.309 -3.979 -17.640 1.00 88.56 105 PHE A O 1
ATOM 835 N N . ARG A 1 106 ? 5.395 -3.337 -17.096 1.00 85.50 106 ARG A N 1
ATOM 836 C CA . ARG A 1 106 ? 5.168 -1.899 -17.330 1.00 85.50 106 ARG A CA 1
ATOM 837 C C . ARG A 1 106 ? 4.948 -1.572 -18.806 1.00 85.50 106 ARG A C 1
ATOM 839 O O . ARG A 1 106 ? 4.221 -0.633 -19.112 1.00 85.50 106 ARG A O 1
ATOM 846 N N . LEU A 1 107 ? 5.531 -2.358 -19.708 1.00 85.75 107 LEU A N 1
ATOM 847 C CA . LEU A 1 107 ? 5.352 -2.220 -21.154 1.00 85.75 107 LEU A CA 1
ATOM 848 C C . LEU A 1 107 ? 4.030 -2.796 -21.670 1.00 85.75 107 LEU A C 1
ATOM 850 O O . LEU A 1 107 ? 3.525 -2.350 -22.701 1.00 85.75 107 LEU A O 1
ATOM 854 N N . ALA A 1 108 ? 3.472 -3.794 -20.979 1.00 82.69 108 ALA A N 1
ATOM 855 C CA . ALA A 1 108 ? 2.299 -4.534 -21.441 1.00 82.69 108 ALA A CA 1
ATOM 856 C C . ALA A 1 108 ? 1.073 -3.661 -21.803 1.00 82.69 108 ALA A C 1
ATOM 858 O O . ALA A 1 108 ? 0.417 -3.985 -22.793 1.00 82.69 108 ALA A O 1
ATOM 859 N N . PRO A 1 109 ? 0.752 -2.562 -21.088 1.00 79.50 109 PRO A N 1
ATOM 860 C CA . PRO A 1 109 ? -0.417 -1.743 -21.412 1.00 79.50 109 PRO A CA 1
ATOM 861 C C . PRO A 1 109 ? -0.312 -0.926 -22.710 1.00 79.50 109 PRO A C 1
ATOM 863 O O . PRO A 1 109 ? -1.343 -0.500 -23.223 1.00 79.50 109 PRO A O 1
ATOM 866 N N . TRP A 1 110 ? 0.896 -0.665 -23.226 1.00 81.31 110 TRP A N 1
ATOM 867 C CA . TRP A 1 110 ? 1.116 0.330 -24.288 1.00 81.31 110 TRP A CA 1
ATOM 868 C C . TRP A 1 110 ? 1.141 -0.253 -25.717 1.00 81.31 110 TRP A C 1
ATOM 870 O O . TRP A 1 110 ? 1.081 0.509 -26.674 1.00 81.31 110 TRP A O 1
ATOM 880 N N . ASP A 1 111 ? 1.176 -1.580 -25.885 1.00 84.94 111 ASP A N 1
ATOM 881 C CA . ASP A 1 111 ? 1.365 -2.251 -27.192 1.00 84.94 111 ASP A CA 1
ATOM 882 C C . ASP A 1 111 ? 2.445 -1.578 -28.082 1.00 84.94 111 ASP A C 1
ATOM 884 O O . ASP A 1 111 ? 2.162 -1.133 -29.198 1.00 84.94 111 ASP A O 1
ATOM 888 N N . PRO A 1 112 ? 3.686 -1.423 -27.573 1.00 88.00 112 PRO A N 1
ATOM 889 C CA . PRO A 1 112 ? 4.745 -0.708 -28.281 1.00 88.00 112 PRO A CA 1
ATOM 890 C C . PRO A 1 112 ? 5.183 -1.452 -29.546 1.00 88.00 112 PRO A C 1
ATOM 892 O O . PRO A 1 112 ? 5.139 -2.688 -29.607 1.00 88.00 112 PRO A O 1
ATOM 895 N N . THR A 1 113 ? 5.708 -0.707 -30.525 1.00 93.31 113 THR A N 1
ATOM 896 C CA . THR A 1 113 ? 6.404 -1.327 -31.660 1.00 93.31 113 THR A CA 1
ATOM 897 C C . THR A 1 113 ? 7.602 -2.152 -31.160 1.00 93.31 113 THR A C 1
ATOM 899 O O . THR A 1 113 ? 8.103 -1.906 -30.059 1.00 93.31 113 THR A O 1
ATOM 902 N N . PRO A 1 114 ? 8.095 -3.142 -31.928 1.00 93.88 114 PRO A N 1
ATOM 903 C CA . PRO A 1 114 ? 9.279 -3.902 -31.528 1.00 93.88 114 PRO A CA 1
ATOM 904 C C . PRO A 1 114 ? 10.503 -3.023 -31.223 1.00 93.88 114 PRO A C 1
ATOM 906 O O . PRO A 1 114 ? 11.218 -3.309 -30.269 1.00 93.88 114 PRO A O 1
ATOM 909 N N . GLU A 1 115 ? 10.699 -1.940 -31.982 1.00 93.12 115 GLU A N 1
ATOM 910 C CA . GLU A 1 115 ? 11.801 -0.987 -31.792 1.00 93.12 115 GLU A CA 1
ATOM 911 C C . GLU A 1 115 ? 11.621 -0.163 -30.507 1.00 93.12 115 GLU A C 1
ATOM 913 O O . GLU A 1 115 ? 12.533 -0.102 -29.684 1.00 93.12 115 GLU A O 1
ATOM 918 N N . ASP A 1 116 ? 10.420 0.380 -30.267 1.00 89.31 116 ASP A N 1
ATOM 919 C CA . ASP A 1 116 ? 10.113 1.108 -29.025 1.00 89.31 116 ASP A CA 1
ATOM 920 C C . ASP A 1 116 ? 10.253 0.205 -27.794 1.00 89.31 116 ASP A C 1
ATOM 922 O O . ASP A 1 116 ? 10.719 0.634 -26.738 1.00 89.31 116 ASP A O 1
ATOM 926 N N . ARG A 1 117 ? 9.856 -1.067 -27.925 1.00 92.31 117 ARG A N 1
ATOM 927 C CA . ARG A 1 117 ? 9.978 -2.073 -26.868 1.00 92.31 117 ARG A CA 1
ATOM 928 C C . ARG A 1 117 ? 11.436 -2.331 -26.514 1.00 92.31 117 ARG A C 1
ATOM 930 O O . ARG A 1 117 ? 11.752 -2.384 -25.326 1.00 92.31 117 ARG A O 1
ATOM 937 N N . GLU A 1 118 ? 12.291 -2.534 -27.512 1.00 91.69 118 GLU A N 1
ATOM 938 C CA . GLU A 1 118 ? 13.721 -2.780 -27.311 1.00 91.69 118 GLU A CA 1
ATOM 939 C C . GLU A 1 118 ? 14.385 -1.572 -26.647 1.00 91.69 118 GLU A C 1
ATOM 941 O O . GLU A 1 118 ? 14.968 -1.723 -25.573 1.00 91.69 118 GLU A O 1
ATOM 946 N N . LEU A 1 119 ? 14.173 -0.370 -27.198 1.00 89.56 119 LEU A N 1
ATOM 947 C CA . LEU A 1 119 ? 14.722 0.872 -26.654 1.00 89.56 119 LEU A CA 1
ATOM 948 C C . LEU A 1 119 ? 14.258 1.126 -25.213 1.00 89.56 119 LEU A C 1
ATOM 950 O O . LEU A 1 119 ? 15.067 1.432 -24.341 1.00 89.56 119 LEU A O 1
ATOM 954 N N . PHE A 1 120 ? 12.961 0.975 -24.930 1.00 88.38 120 PHE A N 1
ATOM 955 C CA . PHE A 1 120 ? 12.436 1.169 -23.577 1.00 88.38 120 PHE A CA 1
ATOM 956 C C . PHE A 1 120 ? 12.990 0.135 -22.596 1.00 88.38 120 PHE A C 1
ATOM 958 O O . PHE A 1 120 ? 13.304 0.475 -21.456 1.00 88.38 120 PHE A O 1
ATOM 965 N N . THR A 1 121 ? 13.109 -1.123 -23.028 1.00 90.62 121 THR A N 1
ATOM 966 C CA . THR A 1 121 ? 13.657 -2.196 -22.193 1.00 90.62 121 THR A CA 1
ATOM 967 C C . THR A 1 121 ? 15.119 -1.924 -21.863 1.00 90.62 121 THR A C 1
ATOM 969 O O . THR A 1 121 ? 15.493 -2.015 -20.697 1.00 90.62 121 THR A O 1
ATOM 972 N N . GLU A 1 122 ? 15.930 -1.550 -22.855 1.00 91.06 122 GLU A N 1
ATOM 973 C CA . GLU A 1 122 ? 17.341 -1.208 -22.660 1.00 91.06 122 GLU A CA 1
ATOM 974 C C . GLU A 1 122 ? 17.501 -0.030 -21.694 1.00 91.06 122 GLU A C 1
ATOM 976 O O . GLU A 1 122 ? 18.234 -0.144 -20.712 1.00 91.06 122 GLU A O 1
ATOM 981 N N . VAL A 1 123 ? 16.757 1.062 -21.912 1.00 87.19 123 VAL A N 1
ATOM 982 C CA . VAL A 1 123 ? 16.817 2.258 -21.058 1.00 87.19 123 VAL A CA 1
ATOM 983 C C . VAL A 1 123 ? 16.391 1.940 -19.623 1.00 87.19 123 VAL A C 1
ATOM 985 O O . VAL A 1 123 ? 17.130 2.246 -18.694 1.00 87.19 123 VAL A O 1
ATOM 988 N N . GLN A 1 124 ? 15.249 1.276 -19.415 1.00 88.06 124 GLN A N 1
ATOM 989 C CA . GLN A 1 124 ? 14.771 0.961 -18.060 1.00 88.06 124 GLN A CA 1
ATOM 990 C C . GLN A 1 124 ? 15.679 -0.028 -17.330 1.00 88.06 124 GLN A C 1
ATOM 992 O O . GLN A 1 124 ? 15.902 0.114 -16.131 1.00 88.06 124 GLN A O 1
ATOM 997 N N . LEU A 1 125 ? 16.203 -1.043 -18.023 1.00 89.38 125 LEU A N 1
ATOM 998 C CA . LEU A 1 125 ? 17.141 -1.980 -17.407 1.00 89.38 125 LEU A CA 1
ATOM 999 C C . LEU A 1 125 ? 18.470 -1.303 -17.067 1.00 89.38 125 LEU A C 1
ATOM 1001 O O . LEU A 1 125 ? 19.032 -1.615 -16.019 1.00 89.38 125 LEU A O 1
ATOM 1005 N N . GLY A 1 126 ? 18.944 -0.382 -17.910 1.00 88.31 126 GLY A N 1
ATOM 1006 C CA . GLY A 1 126 ? 20.108 0.456 -17.625 1.00 88.31 126 GLY A CA 1
ATOM 1007 C C . GLY A 1 126 ? 19.889 1.324 -16.387 1.00 88.31 126 GLY A C 1
ATOM 1008 O O . GLY A 1 126 ? 20.679 1.255 -15.447 1.00 88.31 126 GLY A O 1
ATOM 1009 N N . ASP A 1 127 ? 18.767 2.047 -16.337 1.00 87.38 127 ASP A N 1
ATOM 1010 C CA . ASP A 1 127 ? 18.386 2.882 -15.194 1.00 87.38 127 ASP A CA 1
ATOM 1011 C C . ASP A 1 127 ? 18.294 2.042 -13.900 1.00 87.38 127 ASP A C 1
ATOM 1013 O O . ASP A 1 127 ? 18.830 2.425 -12.859 1.00 87.38 127 ASP A O 1
ATOM 1017 N N . TYR A 1 128 ? 17.681 0.853 -13.952 1.00 89.81 128 TYR A N 1
ATOM 1018 C CA . TYR A 1 128 ? 17.538 -0.042 -12.794 1.00 89.81 128 TYR A CA 1
ATOM 1019 C C . TYR A 1 128 ? 18.797 -0.809 -12.398 1.00 89.81 128 TYR A C 1
ATOM 1021 O O . TYR A 1 128 ? 18.864 -1.313 -11.271 1.00 89.81 128 TYR A O 1
ATOM 1029 N N . ALA A 1 129 ? 19.790 -0.940 -13.276 1.00 88.31 129 ALA A N 1
ATOM 1030 C CA . ALA A 1 129 ? 21.036 -1.624 -12.939 1.00 88.31 129 ALA A CA 1
ATOM 1031 C C . ALA A 1 129 ? 21.755 -0.913 -11.780 1.00 88.31 129 ALA A C 1
ATOM 1033 O O . ALA A 1 129 ? 22.221 -1.576 -10.848 1.00 88.31 129 ALA A O 1
ATOM 1034 N N . GLU A 1 130 ? 21.739 0.419 -11.806 1.00 86.75 130 GLU A N 1
ATOM 1035 C CA . GLU A 1 130 ? 22.429 1.291 -10.852 1.00 86.75 130 GLU A CA 1
ATOM 1036 C C . GLU A 1 130 ? 21.573 1.675 -9.633 1.00 86.75 130 GLU A C 1
ATOM 1038 O O . GLU A 1 130 ? 22.104 2.153 -8.628 1.00 86.75 130 GLU A O 1
ATOM 1043 N N . MET A 1 131 ? 20.253 1.466 -9.690 1.00 89.44 131 MET A N 1
ATOM 1044 C CA . MET A 1 131 ? 19.370 1.736 -8.554 1.00 89.44 131 MET A CA 1
ATOM 1045 C C . MET A 1 131 ? 19.531 0.675 -7.453 1.00 89.44 131 MET A C 1
ATOM 1047 O O . MET A 1 131 ? 19.619 -0.524 -7.753 1.00 89.44 131 MET A O 1
ATOM 1051 N N . PRO A 1 132 ? 19.531 1.080 -6.170 1.00 90.12 132 PRO A N 1
ATOM 1052 C CA . PRO A 1 132 ? 19.412 0.130 -5.075 1.00 90.12 132 PRO A CA 1
ATOM 1053 C C . PRO A 1 132 ? 18.043 -0.554 -5.126 1.00 90.12 132 PRO A C 1
ATOM 1055 O O . PRO A 1 132 ? 17.052 0.030 -5.563 1.00 90.12 132 PRO A O 1
ATOM 1058 N N . LEU A 1 133 ? 18.004 -1.805 -4.679 1.00 89.19 133 LEU A N 1
ATOM 1059 C CA . LEU A 1 133 ? 16.761 -2.544 -4.496 1.00 89.19 133 LEU A CA 1
ATOM 1060 C C . LEU A 1 133 ? 16.388 -2.553 -3.019 1.00 89.19 133 LEU A C 1
ATOM 1062 O O . LEU A 1 133 ? 17.304 -2.562 -2.189 1.00 89.19 133 LEU A O 1
ATOM 1066 N N . PRO A 1 134 ? 15.085 -2.615 -2.700 1.00 89.88 134 PRO A N 1
ATOM 1067 C CA . PRO A 1 134 ? 14.662 -2.787 -1.324 1.00 89.88 134 PRO A CA 1
ATOM 1068 C C . PRO A 1 134 ? 15.223 -4.094 -0.761 1.00 89.88 134 PRO A C 1
ATOM 1070 O O . PRO A 1 134 ? 15.394 -5.077 -1.490 1.00 89.88 134 PRO A O 1
ATOM 1073 N N . GLU A 1 135 ? 15.503 -4.128 0.542 1.00 90.31 135 GLU A N 1
ATOM 1074 C CA . GLU A 1 135 ? 15.984 -5.349 1.202 1.00 90.31 135 GLU A CA 1
ATOM 1075 C C . GLU A 1 135 ? 14.883 -6.413 1.264 1.00 90.31 135 GLU A C 1
ATOM 1077 O O . GLU A 1 135 ? 15.155 -7.615 1.261 1.00 90.31 135 GLU A O 1
ATOM 1082 N N . ILE A 1 136 ? 13.630 -5.960 1.311 1.00 91.81 136 ILE A N 1
ATOM 1083 C CA . ILE A 1 136 ? 12.436 -6.782 1.457 1.00 91.81 136 ILE A CA 1
ATOM 1084 C C . ILE A 1 136 ? 11.409 -6.352 0.409 1.00 91.81 136 ILE A C 1
ATOM 1086 O O . ILE A 1 136 ? 11.101 -5.170 0.274 1.00 91.81 136 ILE A O 1
ATOM 1090 N N . MET A 1 137 ? 10.839 -7.320 -0.311 1.00 92.56 137 MET A N 1
ATOM 1091 C CA . MET A 1 137 ? 9.655 -7.087 -1.134 1.00 92.56 137 MET A CA 1
ATOM 1092 C C . MET A 1 137 ? 8.504 -6.589 -0.261 1.00 92.56 137 MET A C 1
ATOM 1094 O O . MET A 1 137 ? 8.250 -7.198 0.785 1.00 92.56 137 MET A O 1
ATOM 1098 N N . PRO A 1 138 ? 7.758 -5.557 -0.691 1.00 92.62 138 PRO A N 1
ATOM 1099 C CA . PRO A 1 138 ? 6.573 -5.163 0.042 1.00 92.62 138 PRO A CA 1
ATOM 1100 C C . PRO A 1 138 ? 5.613 -6.335 0.174 1.00 92.62 138 PRO A C 1
ATOM 1102 O O . PRO A 1 138 ? 5.496 -7.163 -0.731 1.00 92.62 138 PRO A O 1
ATOM 1105 N N 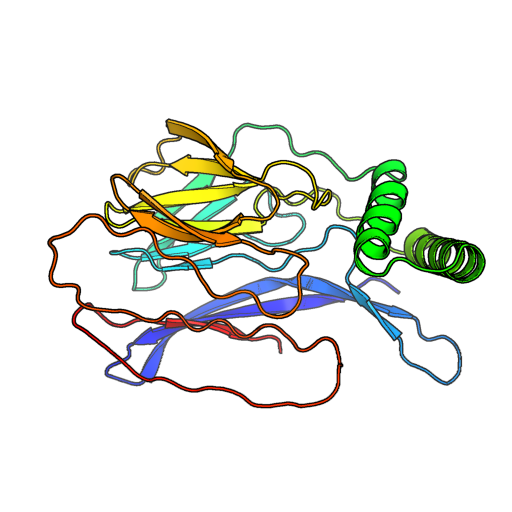. VAL A 1 139 ? 4.927 -6.399 1.310 1.00 94.25 139 VAL A N 1
ATOM 1106 C CA . VAL A 1 139 ? 4.009 -7.504 1.609 1.00 94.25 139 VAL A CA 1
ATOM 1107 C C . VAL A 1 139 ? 2.578 -7.118 1.271 1.00 94.25 139 VAL A C 1
ATOM 1109 O O . VAL A 1 139 ? 1.849 -7.932 0.716 1.00 94.25 139 VAL A O 1
ATOM 1112 N N . PHE A 1 140 ? 2.180 -5.877 1.549 1.00 95.25 140 PHE A N 1
ATOM 1113 C CA . PHE A 1 140 ? 0.806 -5.409 1.390 1.00 95.25 140 PHE A CA 1
ATOM 1114 C C . PHE A 1 140 ? 0.747 -4.201 0.464 1.00 95.25 140 PHE A C 1
ATOM 1116 O O . PHE A 1 140 ? 1.481 -3.248 0.681 1.00 95.25 140 PHE A O 1
ATOM 1123 N N . SER A 1 141 ? -0.144 -4.199 -0.527 1.00 94.12 141 SER A N 1
ATOM 1124 C CA . SER A 1 141 ? -0.349 -3.043 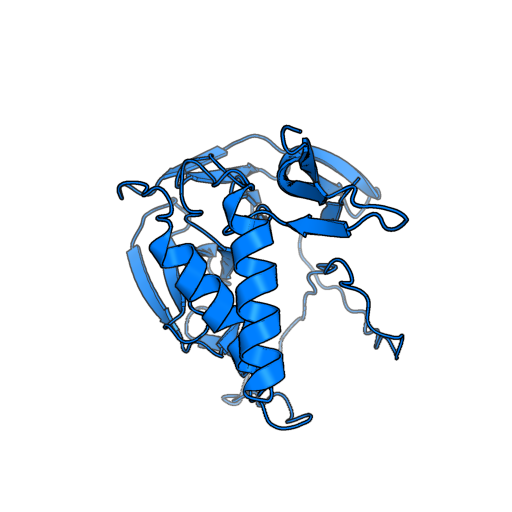-1.416 1.00 94.12 141 SER A CA 1
ATOM 1125 C C . SER A 1 141 ? -1.550 -2.186 -1.034 1.00 94.12 141 SER A C 1
ATOM 1127 O O . SER A 1 141 ? -1.622 -1.018 -1.416 1.00 94.12 141 SER A O 1
ATOM 1129 N N . ARG A 1 142 ? -2.537 -2.761 -0.337 1.00 96.12 142 ARG A N 1
ATOM 1130 C CA . ARG A 1 142 ? -3.795 -2.076 -0.031 1.00 96.12 142 ARG A CA 1
ATOM 1131 C C . ARG A 1 142 ? -4.484 -2.671 1.186 1.00 96.12 142 ARG A C 1
ATOM 1133 O O . ARG A 1 142 ? -4.409 -3.872 1.416 1.00 96.12 142 ARG A O 1
ATOM 1140 N N . LEU A 1 143 ? -5.214 -1.829 1.911 1.00 97.88 143 LEU A N 1
ATOM 1141 C CA . LEU A 1 143 ? -6.089 -2.232 3.007 1.00 97.88 143 LEU A CA 1
ATOM 1142 C C . LEU A 1 143 ? -7.539 -1.832 2.710 1.00 97.88 143 LEU A C 1
ATOM 1144 O O . LEU A 1 143 ? -7.789 -0.769 2.137 1.00 97.88 143 LEU A O 1
ATOM 1148 N N . LEU A 1 144 ? -8.484 -2.669 3.126 1.00 98.12 144 LEU A N 1
ATOM 1149 C CA . LEU A 1 144 ? -9.920 -2.396 3.158 1.00 98.12 144 LEU A CA 1
ATOM 1150 C C . LEU A 1 144 ? -10.503 -2.924 4.471 1.00 98.12 144 LEU A C 1
ATOM 1152 O O . LEU A 1 144 ? -10.027 -3.918 5.005 1.00 98.12 144 LEU A O 1
ATOM 1156 N N . VAL A 1 145 ? -11.544 -2.274 4.981 1.00 98.12 145 VAL A N 1
ATOM 1157 C CA . VAL A 1 145 ? -12.339 -2.776 6.109 1.00 98.12 145 VAL A CA 1
ATOM 1158 C C . VAL A 1 145 ? -13.761 -2.974 5.608 1.00 98.12 145 VAL A C 1
ATOM 1160 O O . VAL A 1 145 ? -14.292 -2.095 4.924 1.00 98.12 145 VAL A O 1
ATOM 1163 N N . ASP A 1 146 ? -14.354 -4.128 5.896 1.00 97.44 146 ASP A N 1
ATOM 1164 C CA . ASP A 1 146 ? -15.737 -4.411 5.511 1.00 97.44 146 ASP A CA 1
ATOM 1165 C C . ASP A 1 146 ? -16.764 -3.854 6.518 1.00 97.44 146 ASP A C 1
ATOM 1167 O O . ASP A 1 146 ? -16.430 -3.246 7.539 1.00 97.44 146 ASP A O 1
ATOM 1171 N N . ASP A 1 147 ? -18.049 -4.031 6.218 1.00 94.50 147 ASP A N 1
ATOM 1172 C CA . ASP A 1 147 ? -19.163 -3.521 7.026 1.00 94.50 147 ASP A CA 1
ATOM 1173 C C . ASP A 1 147 ? -19.288 -4.174 8.417 1.00 94.50 147 ASP A C 1
ATOM 1175 O O . ASP A 1 147 ? -19.868 -3.582 9.340 1.00 94.50 147 ASP A O 1
ATOM 1179 N N . VAL A 1 148 ? -18.717 -5.368 8.592 1.00 95.44 148 VAL A N 1
ATOM 1180 C CA . VAL A 1 148 ? -18.677 -6.103 9.863 1.00 95.44 148 VAL A CA 1
ATOM 1181 C C . VAL A 1 148 ? -17.370 -5.889 10.634 1.00 95.44 148 VAL A C 1
ATOM 1183 O O . VAL A 1 148 ? -17.247 -6.368 11.763 1.00 95.44 148 VAL A O 1
ATOM 1186 N N . GLY A 1 149 ? -16.442 -5.100 10.087 1.00 96.75 149 GLY A N 1
ATOM 1187 C CA . GLY A 1 149 ? -15.203 -4.678 10.736 1.00 96.75 149 GLY A CA 1
ATOM 1188 C C . GLY A 1 149 ? -14.026 -5.628 10.536 1.00 96.75 149 GLY A C 1
ATOM 1189 O O . GLY A 1 149 ? -13.042 -5.518 11.267 1.00 96.75 149 GLY A O 1
ATOM 1190 N N . TRP A 1 150 ? -14.113 -6.560 9.590 1.00 98.12 150 TRP A N 1
ATOM 1191 C CA . TRP A 1 150 ? -12.981 -7.399 9.220 1.00 98.12 150 TRP A CA 1
ATOM 1192 C C . TRP A 1 150 ? -12.027 -6.607 8.333 1.00 98.12 150 TRP A C 1
ATOM 1194 O O . TRP A 1 150 ? -12.442 -5.822 7.475 1.00 98.12 150 TRP A O 1
ATOM 1204 N N . LEU A 1 151 ? -10.735 -6.824 8.543 1.00 98.44 151 LEU A N 1
ATOM 1205 C CA . LEU A 1 151 ? -9.670 -6.202 7.776 1.00 98.44 151 LEU A CA 1
ATOM 1206 C C . LEU A 1 151 ? -9.277 -7.118 6.618 1.00 98.44 151 LEU A C 1
ATOM 1208 O O . LEU A 1 151 ? -8.958 -8.289 6.800 1.00 98.44 151 LEU A O 1
ATOM 1212 N N . TRP A 1 152 ? -9.243 -6.548 5.426 1.00 98.50 152 TRP A N 1
ATOM 1213 C CA . TRP A 1 152 ? -8.804 -7.188 4.200 1.00 98.50 152 TRP A CA 1
ATOM 1214 C C . TRP A 1 152 ? -7.514 -6.511 3.737 1.00 98.50 152 TRP A C 1
ATOM 1216 O O . TRP A 1 152 ? -7.503 -5.304 3.492 1.00 98.50 152 TRP A O 1
ATOM 1226 N N . ALA A 1 153 ? -6.429 -7.273 3.609 1.00 97.94 153 ALA A N 1
ATOM 1227 C CA . ALA A 1 153 ? -5.132 -6.771 3.161 1.00 97.94 153 ALA A CA 1
ATOM 1228 C C . ALA A 1 153 ? -4.736 -7.420 1.831 1.00 97.94 153 ALA A C 1
ATOM 1230 O O . ALA A 1 153 ? -4.546 -8.633 1.759 1.00 97.94 153 ALA A O 1
ATOM 1231 N N . GLU A 1 154 ? -4.619 -6.622 0.772 1.00 97.56 154 GLU A N 1
ATOM 1232 C CA . GLU A 1 154 ? -4.144 -7.080 -0.536 1.00 97.56 154 GLU A CA 1
ATOM 1233 C C . GLU A 1 154 ? -2.644 -7.350 -0.451 1.00 97.56 154 GLU A C 1
ATOM 1235 O O . GLU A 1 154 ? -1.876 -6.450 -0.098 1.00 97.56 154 GLU A O 1
ATOM 1240 N N . LEU A 1 155 ? -2.227 -8.571 -0.785 1.00 96.06 155 LEU A N 1
ATOM 1241 C CA . LEU A 1 155 ? -0.817 -8.892 -0.932 1.00 96.06 155 LEU A CA 1
ATOM 1242 C C . LEU A 1 155 ? -0.236 -8.158 -2.138 1.00 96.06 155 LEU A C 1
ATOM 1244 O O . LEU A 1 155 ? -0.831 -8.117 -3.218 1.00 96.06 155 LEU A O 1
ATOM 1248 N N . TYR A 1 156 ? 0.956 -7.603 -1.952 1.00 94.75 156 TYR A N 1
ATOM 1249 C CA . TYR A 1 156 ? 1.669 -6.925 -3.016 1.00 94.75 156 TYR A CA 1
ATOM 1250 C C . TYR A 1 156 ? 1.982 -7.888 -4.162 1.00 94.75 156 TYR A C 1
ATOM 1252 O O . TYR A 1 156 ? 2.448 -9.013 -3.974 1.00 94.75 156 TYR A O 1
ATOM 1260 N N . ARG A 1 157 ? 1.788 -7.395 -5.384 1.00 93.75 157 ARG A N 1
ATOM 1261 C CA . ARG A 1 157 ? 2.186 -8.077 -6.611 1.00 93.75 157 ARG A CA 1
ATOM 1262 C C . ARG A 1 157 ? 2.710 -7.062 -7.612 1.00 93.75 157 ARG A C 1
ATOM 1264 O O . ARG A 1 157 ? 2.126 -5.999 -7.804 1.00 93.75 157 ARG A O 1
ATOM 1271 N N . PHE A 1 158 ? 3.785 -7.428 -8.296 1.00 91.94 158 PHE A N 1
ATOM 1272 C CA . PHE A 1 158 ? 4.306 -6.655 -9.422 1.00 91.94 158 PHE A CA 1
ATOM 1273 C C . PHE A 1 158 ? 3.782 -7.173 -10.773 1.00 91.94 158 PHE A C 1
ATOM 1275 O O . PHE A 1 158 ? 3.755 -6.426 -11.749 1.00 91.94 158 PHE A O 1
ATOM 1282 N N . ASP A 1 159 ? 3.323 -8.433 -10.834 1.00 92.62 159 ASP A N 1
ATOM 1283 C CA . ASP A 1 159 ? 2.600 -8.973 -11.988 1.00 92.62 159 ASP A CA 1
ATOM 1284 C C . ASP A 1 159 ? 1.133 -8.531 -11.941 1.00 92.62 159 ASP A C 1
ATOM 1286 O O . ASP A 1 159 ? 0.300 -9.107 -11.234 1.00 92.62 159 ASP A O 1
ATOM 1290 N N . VAL A 1 160 ? 0.809 -7.516 -12.742 1.00 89.62 160 VAL A N 1
ATOM 1291 C CA . VAL A 1 160 ? -0.548 -6.964 -12.860 1.00 89.62 160 VAL A CA 1
ATOM 1292 C C . VAL A 1 160 ? -1.562 -7.936 -13.486 1.00 89.62 160 VAL A C 1
ATOM 1294 O O . VAL A 1 160 ? -2.766 -7.713 -13.358 1.00 89.62 160 VAL A O 1
ATOM 1297 N N . ARG A 1 161 ? -1.116 -9.042 -14.094 1.00 90.56 161 ARG A N 1
ATOM 1298 C CA . ARG A 1 161 ? -1.964 -10.090 -14.694 1.00 90.56 161 ARG A CA 1
ATOM 1299 C C . ARG A 1 161 ? -2.279 -11.233 -13.725 1.00 90.56 161 ARG A C 1
ATOM 1301 O O . ARG A 1 161 ? -3.227 -11.975 -13.969 1.00 90.56 161 ARG A O 1
ATOM 1308 N N . ALA A 1 162 ? -1.508 -11.388 -12.648 1.00 94.19 162 ALA A N 1
ATOM 1309 C CA . ALA A 1 162 ? -1.748 -12.412 -11.631 1.00 94.19 162 ALA A CA 1
ATOM 1310 C C . ALA A 1 162 ? -3.004 -12.098 -10.791 1.00 94.19 162 ALA A C 1
ATOM 1312 O O . ALA A 1 162 ? -3.308 -10.927 -10.590 1.00 94.19 162 ALA A O 1
ATOM 1313 N N . PRO A 1 163 ? -3.742 -13.089 -10.263 1.00 96.31 163 PRO A N 1
ATOM 1314 C CA . PRO A 1 163 ? -4.825 -12.820 -9.318 1.00 96.31 163 PRO A CA 1
ATOM 1315 C C . PRO A 1 163 ? -4.377 -11.930 -8.146 1.00 96.31 163 PRO A C 1
ATOM 1317 O O . PRO A 1 163 ? -3.227 -11.981 -7.709 1.00 96.31 163 PRO A O 1
ATOM 1320 N N . LYS A 1 164 ? -5.293 -11.099 -7.645 1.00 96.50 164 LYS A N 1
ATOM 1321 C CA . LYS A 1 164 ? -5.083 -10.299 -6.433 1.00 96.50 164 LYS A CA 1
ATOM 1322 C C . LYS A 1 164 ? -5.421 -11.153 -5.219 1.00 96.50 164 LYS A C 1
ATOM 1324 O O . LYS A 1 164 ? -6.599 -11.419 -4.994 1.00 96.50 164 LYS A O 1
ATOM 1329 N N . THR A 1 165 ? -4.434 -11.548 -4.431 1.00 97.81 165 THR A N 1
ATOM 1330 C CA . THR A 1 165 ? -4.682 -12.286 -3.188 1.00 97.81 165 THR A CA 1
ATOM 1331 C C . THR A 1 165 ? -4.943 -11.313 -2.044 1.00 97.81 165 THR A C 1
ATOM 1333 O O . THR A 1 165 ? -4.120 -10.448 -1.759 1.00 97.81 165 THR A O 1
ATOM 1336 N N . TRP A 1 166 ? -6.079 -11.464 -1.371 1.00 98.19 166 TRP A N 1
ATOM 1337 C CA . TRP A 1 166 ? -6.441 -10.698 -0.180 1.00 98.19 166 TRP A CA 1
ATOM 1338 C C . TRP A 1 166 ? -6.390 -11.594 1.049 1.00 98.19 166 TRP A C 1
ATOM 1340 O O . TRP A 1 166 ? -7.078 -12.612 1.085 1.00 98.19 166 TRP A O 1
ATOM 1350 N N . LEU A 1 167 ? -5.602 -11.219 2.054 1.00 98.12 167 LEU A N 1
ATOM 1351 C CA . LEU A 1 167 ? -5.648 -11.832 3.379 1.00 98.12 167 LEU A CA 1
ATOM 1352 C C . LEU A 1 167 ? -6.794 -11.237 4.188 1.00 98.12 167 LEU A C 1
ATOM 1354 O O . LEU A 1 167 ? -7.038 -10.031 4.136 1.00 98.12 167 LEU A O 1
ATOM 1358 N N . VAL A 1 168 ? -7.474 -12.092 4.942 1.00 98.06 168 VAL A N 1
ATOM 1359 C CA . VAL A 1 168 ? -8.681 -11.742 5.684 1.00 98.06 168 VAL A CA 1
ATOM 1360 C C . VAL A 1 168 ? -8.424 -11.911 7.175 1.00 98.06 168 VAL A C 1
ATOM 1362 O O . VAL A 1 168 ? -8.106 -13.012 7.633 1.00 98.06 168 VAL A O 1
ATOM 1365 N N . PHE A 1 169 ? -8.587 -10.820 7.919 1.00 98.25 169 PHE A N 1
ATOM 1366 C CA . PHE A 1 169 ? -8.420 -10.766 9.362 1.00 98.25 169 PHE A CA 1
ATOM 1367 C C . PHE A 1 169 ? -9.729 -10.376 10.042 1.00 98.25 169 PHE A C 1
ATOM 1369 O O . PHE A 1 169 ? -10.416 -9.455 9.603 1.00 98.25 169 PHE A O 1
ATOM 1376 N N . ASP A 1 170 ? -10.066 -11.043 11.139 1.00 97.69 170 ASP A N 1
ATOM 1377 C CA . ASP A 1 170 ? -11.221 -10.648 11.942 1.00 97.69 170 ASP A CA 1
ATOM 1378 C C . ASP A 1 170 ? -10.949 -9.355 12.747 1.00 97.69 170 ASP A C 1
ATOM 1380 O O . ASP A 1 170 ? -9.821 -8.847 12.769 1.00 97.69 170 ASP A O 1
ATOM 1384 N N . PRO A 1 171 ? -11.953 -8.807 13.461 1.00 97.38 171 PRO A N 1
ATOM 1385 C CA . PRO A 1 171 ? -11.760 -7.612 14.287 1.00 97.38 171 PRO A CA 1
ATOM 1386 C C . PRO A 1 171 ? -10.714 -7.778 15.409 1.00 97.38 171 PRO A C 1
ATOM 1388 O O . PRO A 1 171 ? -10.174 -6.794 15.921 1.00 97.38 171 PRO A O 1
ATOM 1391 N N . ASN A 1 172 ? -10.384 -9.015 15.790 1.00 96.88 172 ASN A N 1
ATOM 1392 C CA . ASN A 1 172 ? -9.330 -9.342 16.750 1.00 96.88 172 ASN A CA 1
ATOM 1393 C C . ASN A 1 172 ? -7.939 -9.485 16.094 1.00 96.88 172 ASN A C 1
ATOM 1395 O O . ASN A 1 172 ? -6.960 -9.722 16.809 1.00 96.88 172 ASN A O 1
ATOM 1399 N N . GLY A 1 173 ? -7.806 -9.212 14.792 1.00 96.69 173 GLY A N 1
ATOM 1400 C CA . GLY A 1 173 ? -6.552 -9.380 14.050 1.00 96.69 173 GLY A CA 1
ATOM 1401 C C . GLY A 1 173 ? -6.224 -10.853 13.775 1.00 96.69 173 GLY A C 1
ATOM 1402 O O . GLY A 1 173 ? -5.125 -11.166 13.324 1.00 96.69 173 GLY A O 1
ATOM 1403 N N . GLU A 1 174 ? -7.192 -11.727 14.059 1.00 97.38 174 GLU A N 1
ATOM 1404 C CA . GLU A 1 174 ? -7.310 -13.146 13.735 1.00 97.38 174 GLU A CA 1
ATOM 1405 C C . GLU A 1 174 ? -7.113 -13.434 12.250 1.00 97.38 174 GLU A C 1
ATOM 1407 O O . GLU A 1 174 ? -7.992 -13.035 11.500 1.00 97.38 174 GLU A O 1
ATOM 1412 N N . GLY A 1 175 ? -6.058 -14.094 11.767 1.00 97.25 175 GLY A N 1
ATOM 1413 C CA . GLY A 1 175 ? -6.000 -14.488 10.348 1.00 97.25 175 GLY A CA 1
ATOM 1414 C C . GLY A 1 175 ? -6.967 -15.641 10.036 1.00 97.25 175 GLY A C 1
ATOM 1415 O O . GLY A 1 175 ? -6.787 -16.735 10.566 1.00 97.25 175 GLY A O 1
ATOM 1416 N N . HIS A 1 176 ? -7.958 -15.432 9.159 1.00 97.31 176 HIS A N 1
ATOM 1417 C CA . HIS A 1 176 ? -8.972 -16.452 8.808 1.00 97.31 176 HIS A CA 1
ATOM 1418 C C . HIS A 1 176 ? -8.720 -17.156 7.474 1.00 97.31 176 HIS A C 1
ATOM 1420 O O . HIS A 1 176 ? -9.202 -18.268 7.262 1.00 97.31 176 HIS A O 1
ATOM 1426 N N . GLY A 1 177 ? -7.963 -16.539 6.569 1.00 97.00 177 GLY A N 1
ATOM 1427 C CA . GLY A 1 177 ? -7.629 -17.139 5.282 1.00 97.00 177 GLY A CA 1
ATOM 1428 C C . GLY A 1 177 ? -7.309 -16.107 4.213 1.00 97.00 177 GLY A C 1
ATOM 1429 O O . GLY A 1 177 ? -7.003 -14.952 4.516 1.00 97.00 177 GLY A O 1
ATOM 1430 N N . SER A 1 178 ? -7.385 -16.541 2.957 1.00 97.88 178 SER A N 1
ATOM 1431 C CA . SER A 1 178 ? -7.163 -15.694 1.792 1.00 97.88 178 SER A CA 1
ATOM 1432 C C . SER A 1 178 ? -8.239 -15.882 0.726 1.00 97.88 178 SER A C 1
ATOM 1434 O O . SER A 1 178 ? -8.894 -16.925 0.650 1.00 97.88 178 SER A O 1
ATOM 1436 N N . VAL A 1 179 ? -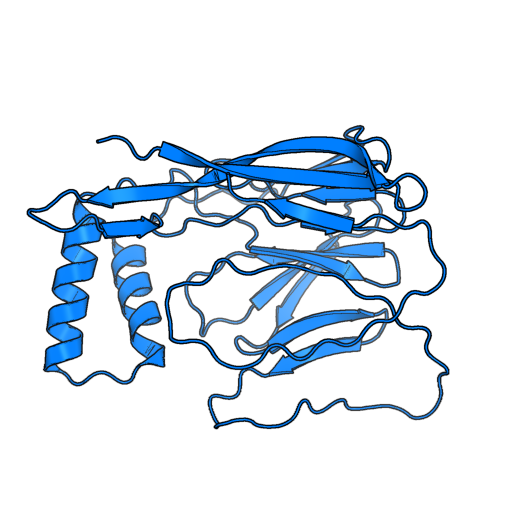8.416 -14.854 -0.102 1.00 98.00 179 VAL A N 1
ATOM 1437 C CA . VAL A 1 179 ? -9.316 -14.864 -1.256 1.00 98.00 179 VAL A CA 1
ATOM 1438 C C . VAL A 1 179 ? -8.579 -14.322 -2.471 1.00 98.00 179 VAL A C 1
ATOM 1440 O O . VAL A 1 179 ? -8.053 -13.211 -2.435 1.00 98.00 179 VAL A O 1
ATOM 1443 N N . ASP A 1 180 ? -8.586 -15.083 -3.562 1.00 98.25 180 ASP A N 1
ATOM 1444 C CA . ASP A 1 180 ? -8.058 -14.629 -4.844 1.00 98.25 180 ASP A CA 1
ATOM 1445 C C . ASP A 1 180 ? -9.149 -13.917 -5.646 1.00 98.25 180 ASP A C 1
ATOM 1447 O O . ASP A 1 180 ? -10.201 -14.481 -5.954 1.00 98.25 180 ASP A O 1
ATOM 1451 N N . MET A 1 181 ? -8.881 -12.664 -5.998 1.00 97.19 181 MET A N 1
ATOM 1452 C CA . MET A 1 181 ? -9.736 -11.824 -6.828 1.00 97.19 181 MET A CA 1
ATOM 1453 C C . MET A 1 181 ? -9.170 -11.721 -8.250 1.00 97.19 181 MET A C 1
ATOM 1455 O O . MET A 1 181 ? -7.952 -11.818 -8.443 1.00 97.19 181 MET A O 1
ATOM 1459 N N . PRO A 1 182 ? -10.020 -11.476 -9.264 1.00 96.56 182 PRO A N 1
ATOM 1460 C CA . PRO A 1 182 ? -9.551 -11.245 -10.625 1.00 96.56 182 PRO A CA 1
ATOM 1461 C C . PRO A 1 182 ? -8.502 -10.115 -10.703 1.00 96.56 182 PRO A C 1
ATOM 1463 O O . PRO A 1 182 ? -8.630 -9.109 -9.996 1.00 96.56 182 PRO A O 1
ATOM 1466 N N . PRO A 1 183 ? -7.473 -10.248 -11.563 1.00 94.00 183 PRO A N 1
ATOM 1467 C CA . PRO A 1 183 ? -6.373 -9.281 -11.682 1.00 94.00 183 PRO A CA 1
ATOM 1468 C C . PRO A 1 183 ? -6.831 -7.856 -12.017 1.00 94.00 183 PRO A C 1
ATOM 1470 O O . PRO A 1 183 ? -6.200 -6.882 -11.599 1.00 94.00 183 PRO A O 1
ATOM 1473 N N . ASP A 1 184 ? -7.918 -7.743 -12.774 1.00 92.38 184 ASP A N 1
ATOM 1474 C CA . ASP A 1 184 ? -8.508 -6.518 -13.307 1.00 92.38 184 ASP A CA 1
ATOM 1475 C C . ASP A 1 184 ? -9.634 -5.955 -12.428 1.00 92.38 184 ASP A C 1
ATOM 1477 O O . ASP A 1 184 ? -10.137 -4.867 -12.706 1.00 92.38 184 ASP A O 1
ATOM 1481 N N . LEU A 1 185 ? -10.017 -6.648 -11.349 1.00 94.56 185 LEU A N 1
ATOM 1482 C CA . LEU A 1 185 ? -11.018 -6.156 -10.410 1.00 94.56 185 LEU A CA 1
ATOM 1483 C C . LEU A 1 185 ? -10.384 -5.162 -9.434 1.00 94.56 185 LEU A C 1
ATOM 1485 O O . LEU A 1 185 ? -9.624 -5.526 -8.535 1.00 94.56 185 LEU A O 1
ATOM 1489 N N . ASP A 1 186 ? -10.712 -3.885 -9.572 1.00 94.69 186 ASP A N 1
ATOM 1490 C CA . ASP A 1 186 ? -10.403 -2.863 -8.579 1.00 94.69 186 ASP A CA 1
ATOM 1491 C C . ASP A 1 186 ? -11.476 -2.853 -7.483 1.00 94.69 186 ASP A C 1
ATOM 1493 O O . ASP A 1 186 ? -12.519 -2.209 -7.619 1.00 94.69 186 ASP A O 1
ATOM 1497 N N . VAL A 1 187 ? -11.234 -3.615 -6.413 1.00 96.06 187 VAL A N 1
ATOM 1498 C CA . VAL A 1 187 ? -12.142 -3.741 -5.265 1.00 96.06 187 VAL A CA 1
ATOM 1499 C C . VAL A 1 187 ? -12.334 -2.376 -4.600 1.00 96.06 187 VAL A C 1
ATOM 1501 O O . VAL A 1 187 ? -11.373 -1.676 -4.287 1.00 96.06 187 VAL A O 1
ATOM 1504 N N . ARG A 1 188 ? -13.585 -1.971 -4.386 1.00 95.50 188 ARG A N 1
ATOM 1505 C CA . ARG A 1 188 ? -13.959 -0.681 -3.783 1.00 95.50 188 ARG A CA 1
ATOM 1506 C C . ARG A 1 188 ? -14.651 -0.836 -2.440 1.00 95.50 188 ARG A C 1
ATOM 1508 O O . ARG A 1 188 ? -14.460 0.012 -1.576 1.00 95.50 188 ARG A O 1
ATOM 1515 N N . GLN A 1 189 ? -15.432 -1.897 -2.276 1.00 96.06 189 GLN A N 1
ATOM 1516 C CA . GLN A 1 189 ? -16.161 -2.182 -1.050 1.00 96.06 189 GLN A CA 1
ATOM 1517 C C . GLN A 1 189 ? -16.301 -3.689 -0.882 1.00 96.06 189 GLN A C 1
ATOM 1519 O O . GLN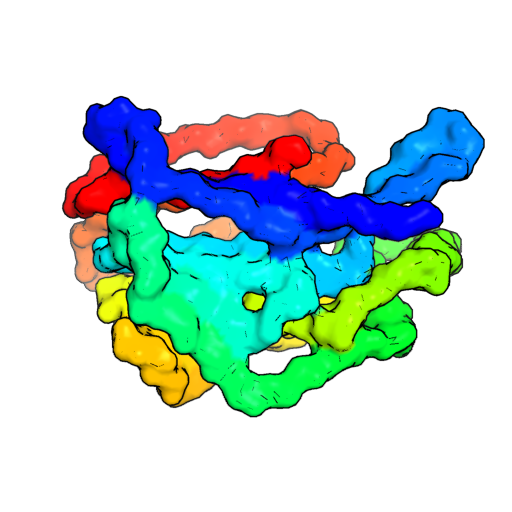 A 1 189 ? -16.492 -4.418 -1.856 1.00 96.06 189 GLN A O 1
ATOM 1524 N N . ILE A 1 190 ? -16.236 -4.134 0.363 1.00 97.12 190 ILE A N 1
ATOM 1525 C CA . ILE A 1 190 ? -16.538 -5.500 0.762 1.00 97.12 190 ILE A CA 1
ATOM 1526 C C . ILE A 1 190 ? -17.642 -5.392 1.805 1.00 97.12 190 ILE A C 1
ATOM 1528 O O . ILE A 1 190 ? -17.562 -4.562 2.711 1.00 97.12 190 ILE A O 1
ATOM 1532 N N . GLY A 1 191 ? -18.707 -6.154 1.612 1.00 95.31 191 GLY A N 1
ATOM 1533 C CA . GLY A 1 191 ? -19.765 -6.322 2.593 1.00 95.31 191 GLY A CA 1
ATOM 1534 C C . GLY A 1 191 ? -19.859 -7.777 3.021 1.00 95.31 191 GLY A C 1
ATOM 1535 O O . GLY A 1 191 ? -19.188 -8.648 2.465 1.00 95.31 191 GLY A O 1
ATOM 1536 N N . ARG A 1 192 ? -20.747 -8.048 3.976 1.00 93.06 192 ARG A N 1
ATOM 1537 C CA . ARG A 1 192 ? -20.946 -9.380 4.560 1.00 93.06 192 ARG A CA 1
ATOM 1538 C C . ARG A 1 192 ? -21.100 -10.520 3.545 1.00 93.06 192 ARG A C 1
ATOM 1540 O O . ARG A 1 192 ? -20.688 -11.644 3.825 1.00 93.06 192 ARG A O 1
ATOM 1547 N N . ASP A 1 193 ? -21.749 -10.263 2.416 1.00 93.94 193 ASP A N 1
ATOM 1548 C CA . ASP A 1 193 ? -22.084 -11.259 1.394 1.00 93.94 193 ASP A CA 1
ATOM 1549 C C . ASP A 1 193 ? -21.782 -10.793 -0.039 1.00 93.94 193 ASP A C 1
ATOM 1551 O O . ASP A 1 193 ? -22.205 -11.434 -1.004 1.00 93.94 193 ASP A O 1
ATOM 1555 N N . PHE A 1 194 ? -21.032 -9.699 -0.200 1.00 95.19 194 PHE A N 1
ATOM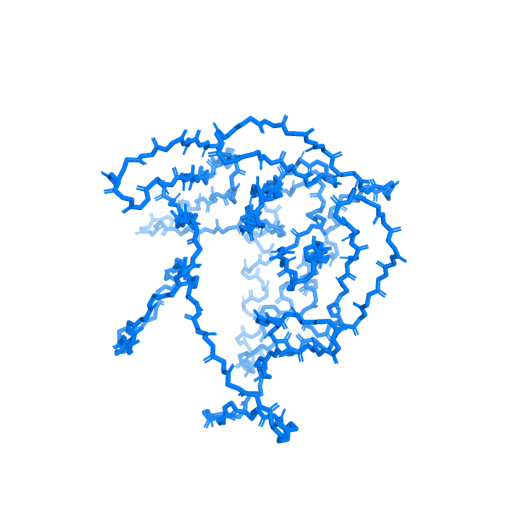 1556 C CA . PHE A 1 194 ? -20.686 -9.176 -1.517 1.00 95.19 194 PHE A CA 1
ATOM 1557 C C . PHE A 1 194 ? -19.303 -8.532 -1.559 1.00 95.19 194 PHE A C 1
ATOM 1559 O O . PHE A 1 194 ? -18.798 -7.987 -0.582 1.00 95.19 194 PHE A O 1
ATOM 1566 N N . VAL A 1 195 ? -18.727 -8.524 -2.757 1.00 96.75 195 VAL A N 1
ATOM 1567 C CA . VAL A 1 195 ? -17.551 -7.726 -3.096 1.00 96.75 195 VAL A CA 1
ATOM 1568 C C . VAL A 1 195 ? -17.930 -6.848 -4.276 1.00 96.75 195 VAL A C 1
ATOM 1570 O O . VAL A 1 195 ? -18.397 -7.341 -5.303 1.00 96.75 195 VAL A O 1
ATOM 1573 N N . LEU A 1 196 ? -17.751 -5.539 -4.123 1.00 96.94 196 LEU A N 1
ATOM 1574 C CA . LEU A 1 196 ? -18.004 -4.550 -5.161 1.00 96.94 196 LEU A CA 1
ATOM 1575 C C . LEU A 1 196 ? -16.674 -3.992 -5.658 1.00 96.94 196 LEU A C 1
ATOM 1577 O O . LEU A 1 196 ? -15.824 -3.570 -4.873 1.00 96.94 196 LEU A O 1
ATOM 1581 N N . GLY A 1 197 ? -16.516 -3.919 -6.973 1.00 95.69 197 GLY A N 1
ATOM 1582 C CA . GLY A 1 197 ? -15.358 -3.299 -7.598 1.00 95.69 197 GLY A CA 1
ATOM 1583 C C . GLY A 1 197 ? -15.646 -2.832 -9.015 1.00 95.69 197 GLY A C 1
ATOM 1584 O O . GLY A 1 197 ? -16.714 -3.093 -9.571 1.00 95.69 197 GLY A O 1
ATOM 1585 N N . CYS A 1 198 ? -14.676 -2.135 -9.592 1.00 94.56 198 CYS A N 1
ATOM 1586 C CA . CYS A 1 198 ? -14.691 -1.747 -10.996 1.00 94.56 198 CYS A CA 1
ATOM 1587 C C . CYS A 1 198 ? -13.784 -2.696 -11.780 1.00 94.56 198 CYS A C 1
ATOM 1589 O O . CYS A 1 198 ? -12.626 -2.879 -11.412 1.00 94.56 198 CYS A O 1
ATOM 1591 N N . GLY A 1 199 ? -14.289 -3.285 -12.862 1.00 90.62 199 GLY A N 1
ATOM 1592 C CA . GLY A 1 199 ? -13.438 -4.002 -13.808 1.00 90.62 199 GLY A CA 1
ATOM 1593 C C . GLY A 1 199 ? -12.624 -3.009 -14.632 1.00 90.62 199 GLY A C 1
ATOM 1594 O O . GLY A 1 199 ? -13.190 -2.106 -15.250 1.00 90.62 199 GLY A O 1
ATOM 1595 N N . LEU A 1 200 ? -11.306 -3.176 -14.663 1.00 74.56 200 LEU A N 1
ATOM 1596 C CA . LEU A 1 200 ? -10.412 -2.451 -15.561 1.00 74.56 200 LEU A CA 1
ATOM 1597 C C . LEU A 1 200 ? -10.472 -3.100 -16.950 1.00 74.56 200 LEU A C 1
ATOM 1599 O O . LEU A 1 200 ? -9.513 -3.697 -17.427 1.00 74.56 200 LEU A O 1
ATOM 1603 N N . THR A 1 201 ? -11.626 -3.034 -17.616 1.00 68.06 201 THR A N 1
ATOM 1604 C CA . THR A 1 201 ? -11.707 -3.494 -19.006 1.00 68.06 201 THR A CA 1
ATOM 1605 C C . THR A 1 201 ? -10.966 -2.500 -19.897 1.00 68.06 201 THR A C 1
ATOM 1607 O O . THR A 1 201 ? -11.357 -1.336 -19.972 1.00 68.06 201 THR A O 1
ATOM 1610 N N . ASN A 1 202 ? -9.949 -2.963 -20.630 1.00 53.25 202 ASN A N 1
ATOM 1611 C CA . ASN A 1 202 ? -9.175 -2.184 -21.614 1.00 53.25 202 ASN A CA 1
ATOM 1612 C C . ASN A 1 202 ? -9.995 -1.635 -22.809 1.00 53.25 202 ASN A C 1
ATOM 1614 O O . ASN A 1 202 ? -9.437 -1.097 -23.764 1.00 53.25 202 ASN A O 1
ATOM 1618 N N . SER A 1 203 ? -11.323 -1.729 -22.794 1.00 43.00 203 SER A N 1
ATOM 1619 C CA . SER A 1 203 ? -12.186 -1.099 -23.785 1.00 43.00 203 SER A CA 1
ATOM 1620 C C . SER A 1 203 ? -12.615 0.282 -23.301 1.00 43.00 203 SER A C 1
ATOM 1622 O O . SER A 1 203 ? -13.453 0.384 -22.406 1.00 43.00 203 SER A O 1
ATOM 1624 N N . ARG A 1 204 ? -12.046 1.331 -23.920 1.00 43.44 204 ARG A N 1
ATOM 1625 C CA . ARG A 1 204 ? -12.629 2.682 -24.084 1.00 43.44 204 ARG A CA 1
ATOM 1626 C C . ARG A 1 204 ? -13.952 2.854 -23.317 1.00 43.44 204 ARG A C 1
ATOM 1628 O O . ARG A 1 204 ? -14.991 2.422 -23.804 1.00 43.44 204 ARG A O 1
ATOM 1635 N N . TRP A 1 205 ? -13.892 3.477 -22.138 1.00 41.31 205 TRP A N 1
ATOM 1636 C CA . TRP A 1 205 ? -15.048 3.981 -21.384 1.00 41.31 205 TRP A CA 1
ATOM 1637 C C . TRP A 1 205 ? -16.260 3.034 -21.348 1.00 41.31 205 TRP A C 1
ATOM 1639 O O . TRP A 1 205 ? -17.323 3.360 -21.873 1.00 41.31 205 TRP A O 1
ATOM 1649 N N . SER A 1 206 ? -16.121 1.860 -20.733 1.00 38.38 206 SER A N 1
ATOM 1650 C CA . SER A 1 206 ? -17.277 1.002 -20.446 1.00 38.38 206 SER A CA 1
ATOM 1651 C C . SER A 1 206 ? -17.753 1.221 -19.008 1.00 38.38 206 SER A C 1
ATOM 1653 O O . SER A 1 206 ? -16.981 1.213 -18.056 1.00 38.38 206 SER A O 1
ATOM 1655 N N . THR A 1 207 ? -19.047 1.497 -18.893 1.00 37.44 207 THR A N 1
ATOM 1656 C CA . THR A 1 207 ? -19.831 1.842 -17.700 1.00 37.44 207 THR A CA 1
ATOM 1657 C C . THR A 1 207 ? -19.678 0.860 -16.534 1.00 37.44 207 THR A C 1
ATOM 1659 O O . THR A 1 207 ? -19.782 -0.347 -16.742 1.00 37.44 207 THR A O 1
ATOM 1662 N N . CYS A 1 208 ? -19.550 1.374 -15.301 1.00 31.59 208 CYS A N 1
ATOM 1663 C CA . CYS A 1 208 ? -19.641 0.587 -14.066 1.00 31.59 208 CYS A CA 1
ATOM 1664 C C . CYS A 1 208 ? -20.947 -0.228 -14.032 1.00 31.59 208 CYS A C 1
ATOM 1666 O O . CYS A 1 208 ? -22.034 0.337 -13.899 1.00 31.59 208 CYS A O 1
ATOM 1668 N N . GLY A 1 209 ? -20.850 -1.552 -14.144 1.00 32.78 209 GLY A N 1
ATOM 1669 C CA . GLY A 1 209 ? -21.977 -2.460 -13.956 1.00 32.78 209 GLY A CA 1
ATOM 1670 C C . GLY A 1 209 ? -22.117 -2.839 -12.485 1.00 32.78 209 GLY A C 1
ATOM 1671 O O . GLY A 1 209 ? -21.337 -3.641 -11.987 1.00 32.78 209 GLY A O 1
ATOM 1672 N N . ALA A 1 210 ? -23.112 -2.288 -11.791 1.00 32.97 210 ALA A N 1
ATOM 1673 C CA . ALA A 1 210 ? -23.541 -2.800 -10.491 1.00 32.97 210 ALA A CA 1
ATOM 1674 C C . ALA A 1 210 ? -24.620 -3.872 -10.708 1.00 32.97 210 ALA A C 1
ATOM 1676 O O . ALA A 1 210 ? -25.660 -3.593 -11.307 1.00 32.97 210 ALA A O 1
ATOM 1677 N N . THR A 1 211 ? -24.408 -5.092 -10.219 1.00 30.42 211 THR A N 1
ATOM 1678 C CA . THR A 1 211 ? -25.471 -6.102 -10.116 1.00 30.42 211 THR A CA 1
ATOM 1679 C C . THR A 1 211 ? -26.159 -5.924 -8.764 1.00 30.42 211 THR A C 1
ATOM 1681 O O . THR A 1 211 ? -25.559 -6.154 -7.721 1.00 30.42 211 THR A O 1
ATOM 1684 N N . ARG A 1 212 ? -27.417 -5.463 -8.769 1.00 32.28 212 ARG A N 1
ATOM 1685 C CA . ARG A 1 212 ? -28.251 -5.362 -7.560 1.00 32.28 212 ARG A CA 1
ATOM 1686 C C . ARG A 1 212 ? -29.204 -6.547 -7.458 1.00 32.28 212 ARG A C 1
ATOM 1688 O O . ARG A 1 212 ? -29.897 -6.868 -8.421 1.00 32.28 212 ARG A O 1
ATOM 1695 N N . SER A 1 213 ? -29.313 -7.093 -6.251 1.00 27.59 213 SER A N 1
ATOM 1696 C CA . SER A 1 213 ? -30.521 -7.774 -5.779 1.00 27.59 213 SER A CA 1
ATOM 1697 C C . SER A 1 213 ? -31.528 -6.705 -5.295 1.00 27.59 213 SER A C 1
ATOM 1699 O O . SER A 1 213 ? -31.094 -5.676 -4.764 1.00 27.59 213 SER A O 1
ATOM 1701 N N . PRO A 1 214 ? -32.852 -6.841 -5.501 1.00 31.72 214 PRO A N 1
ATOM 1702 C CA . PRO A 1 214 ? -33.798 -5.778 -5.181 1.00 31.72 214 PRO A CA 1
ATOM 1703 C C . PRO A 1 214 ? -34.170 -5.773 -3.691 1.00 31.72 214 PRO A C 1
ATOM 1705 O O . PRO A 1 214 ? -34.810 -6.706 -3.215 1.00 31.72 214 PRO A O 1
ATOM 1708 N N . GLY A 1 215 ? -33.855 -4.676 -2.989 1.00 35.53 215 GLY A N 1
ATOM 1709 C CA . GLY A 1 215 ? -34.475 -4.320 -1.703 1.00 35.53 215 GLY A CA 1
ATOM 1710 C C . GLY A 1 215 ? -33.503 -3.837 -0.625 1.00 35.53 215 GLY A C 1
ATOM 1711 O O . GLY A 1 215 ? -33.111 -4.613 0.233 1.00 35.53 215 GLY A O 1
ATOM 1712 N N . GLY A 1 216 ? -33.161 -2.546 -0.622 1.00 32.19 216 GLY A N 1
ATOM 1713 C CA . GLY A 1 216 ? -32.402 -1.927 0.469 1.00 32.19 216 GLY A CA 1
ATOM 1714 C C . GLY A 1 216 ? -32.233 -0.421 0.275 1.00 32.19 216 GLY A C 1
ATOM 1715 O O . GLY A 1 216 ? -31.718 0.024 -0.751 1.00 32.19 216 GLY A O 1
ATOM 1716 N N . SER A 1 217 ? -32.721 0.372 1.229 1.00 34.50 217 SER A N 1
ATOM 1717 C CA . SER A 1 217 ? -32.450 1.808 1.335 1.00 34.50 217 SER A CA 1
ATOM 1718 C C . SER A 1 217 ? -31.036 2.006 1.883 1.00 34.50 217 SER A C 1
ATOM 1720 O O . SER A 1 217 ? -30.783 1.635 3.025 1.00 34.50 217 SER A O 1
ATOM 1722 N N . GLU A 1 218 ? -30.131 2.570 1.084 1.00 31.38 218 GLU A N 1
ATOM 1723 C CA . GLU A 1 218 ? -28.729 2.785 1.468 1.00 31.38 218 GLU A CA 1
ATOM 1724 C C . GLU A 1 218 ? -28.416 4.264 1.720 1.00 31.38 218 GLU A C 1
ATOM 1726 O O . GLU A 1 218 ? -28.675 5.132 0.881 1.00 31.38 218 GLU A O 1
ATOM 1731 N N . GLU A 1 219 ? -27.801 4.501 2.874 1.00 26.42 219 GLU A N 1
ATOM 1732 C CA . GLU A 1 219 ? -27.032 5.684 3.257 1.00 26.42 219 GLU A CA 1
ATOM 1733 C C . GLU A 1 219 ? -25.617 5.580 2.641 1.00 26.42 219 GLU A C 1
ATOM 1735 O O . GLU A 1 219 ? -25.093 4.479 2.480 1.00 26.42 219 GLU A O 1
ATOM 1740 N N . ARG A 1 220 ? -25.010 6.700 2.215 1.00 27.41 220 ARG A N 1
ATOM 1741 C CA . ARG A 1 220 ? -23.763 6.716 1.415 1.00 27.41 220 ARG A CA 1
ATOM 1742 C C . ARG A 1 220 ? -22.655 7.527 2.100 1.00 27.41 220 ARG A C 1
ATOM 1744 O O . ARG A 1 220 ? -22.909 8.644 2.545 1.00 27.41 220 ARG A O 1
ATOM 1751 N N . VAL A 1 221 ? -21.428 6.995 2.104 1.00 26.61 221 VAL A N 1
ATOM 1752 C CA . VAL A 1 221 ? -20.205 7.589 2.690 1.00 26.61 221 VAL A CA 1
ATOM 1753 C C . VAL A 1 221 ? -19.101 7.677 1.621 1.00 26.61 221 VAL A C 1
ATOM 1755 O O . VAL A 1 221 ? -19.046 6.829 0.732 1.00 26.61 221 VAL A O 1
ATOM 1758 N N . ALA A 1 222 ? -18.239 8.700 1.686 1.00 24.86 222 ALA A N 1
ATOM 1759 C CA . ALA A 1 222 ? -17.132 8.933 0.751 1.00 24.86 222 ALA A CA 1
ATOM 1760 C C . ALA A 1 222 ? -15.762 8.884 1.453 1.00 24.86 222 ALA A C 1
ATOM 1762 O O . ALA A 1 222 ? -15.607 9.413 2.552 1.00 24.86 222 ALA A O 1
ATOM 1763 N N . VAL A 1 223 ? -14.769 8.307 0.770 1.00 27.61 223 VAL A N 1
ATOM 1764 C CA . VAL A 1 223 ? -13.342 8.313 1.133 1.00 27.61 223 VAL A CA 1
ATOM 1765 C C . VAL A 1 223 ? -12.584 8.996 -0.006 1.00 27.61 223 VAL A C 1
ATOM 1767 O O . VAL A 1 223 ? -12.773 8.642 -1.170 1.00 27.61 223 VAL A O 1
ATOM 1770 N N . MET A 1 224 ? -11.769 10.002 0.315 1.00 22.67 224 MET A N 1
ATOM 1771 C CA . MET A 1 224 ? -10.973 10.769 -0.647 1.00 22.67 224 MET A CA 1
ATOM 1772 C C . MET A 1 224 ? -9.522 10.285 -0.586 1.00 22.67 224 MET A C 1
ATOM 1774 O O . MET A 1 224 ? -8.902 10.352 0.468 1.00 22.67 224 MET A O 1
ATOM 1778 N N . ALA A 1 225 ? -8.982 9.820 -1.710 1.00 24.30 225 ALA A N 1
ATOM 1779 C CA . ALA A 1 225 ? -7.555 9.578 -1.888 1.00 24.30 225 ALA A CA 1
ATOM 1780 C C . ALA A 1 225 ? -7.122 10.274 -3.182 1.00 24.30 225 ALA A C 1
ATOM 1782 O O . ALA A 1 225 ? -7.744 10.076 -4.228 1.00 24.30 225 ALA A O 1
ATOM 1783 N N . PHE A 1 226 ? -6.092 11.114 -3.101 1.00 23.77 226 PHE A N 1
ATOM 1784 C CA . PHE A 1 226 ? -5.508 11.791 -4.254 1.00 23.77 226 PHE A CA 1
ATOM 1785 C C . PHE A 1 226 ? -4.348 10.939 -4.783 1.00 23.77 226 PHE A C 1
ATOM 1787 O O . PHE A 1 226 ? -3.394 10.719 -4.036 1.00 23.77 226 PHE A O 1
ATOM 1794 N N . PRO A 1 227 ? -4.380 10.441 -6.029 1.00 27.42 227 PRO A N 1
ATOM 1795 C CA . PRO A 1 227 ? -3.161 9.970 -6.665 1.00 27.42 227 PRO A CA 1
ATOM 1796 C C . PRO A 1 227 ? -2.287 11.173 -7.037 1.00 27.42 227 PRO A C 1
ATOM 1798 O O . PRO A 1 227 ? -2.787 12.182 -7.539 1.00 27.42 227 PRO A O 1
ATOM 1801 N N . HIS A 1 228 ? -0.980 11.050 -6.810 1.00 32.06 228 HIS A N 1
ATOM 1802 C CA . HIS A 1 228 ? 0.010 11.955 -7.382 1.00 32.06 228 HIS A CA 1
ATOM 1803 C C . HIS A 1 228 ? -0.071 11.858 -8.916 1.00 32.06 228 HIS A C 1
ATOM 1805 O O . HIS A 1 228 ? -0.010 10.761 -9.477 1.00 32.06 228 HIS A O 1
ATOM 1811 N N . GLU A 1 229 ? -0.256 12.991 -9.596 1.00 29.72 229 GLU A N 1
ATOM 1812 C CA . GLU A 1 229 ? -0.278 13.056 -11.057 1.00 29.72 229 GLU A CA 1
ATOM 1813 C C . GLU A 1 229 ? 1.103 12.672 -11.604 1.00 29.72 229 GLU A C 1
ATOM 1815 O O . GLU A 1 229 ? 2.083 13.400 -11.452 1.00 29.72 229 GLU A O 1
ATOM 1820 N N . VAL A 1 230 ? 1.192 11.522 -12.271 1.00 33.03 230 VAL A N 1
ATOM 1821 C CA . VAL A 1 230 ? 2.252 11.285 -13.254 1.00 33.03 230 VAL A CA 1
ATOM 1822 C C . VAL A 1 230 ? 1.819 12.053 -14.502 1.00 33.03 230 VAL A C 1
ATOM 1824 O O . VAL A 1 230 ? 0.776 11.747 -15.078 1.00 33.03 230 VAL A O 1
ATOM 1827 N N . GLY A 1 231 ? 2.557 13.106 -14.854 1.00 30.09 231 GLY A N 1
ATOM 1828 C CA . GLY A 1 231 ? 2.149 14.113 -15.836 1.00 30.09 231 GLY A CA 1
ATOM 1829 C C . GLY A 1 231 ? 1.558 13.553 -17.138 1.00 30.09 231 GLY A C 1
ATOM 1830 O O . GLY A 1 231 ? 2.269 12.980 -17.957 1.00 30.09 231 GLY A O 1
ATOM 1831 N N . PHE A 1 232 ? 0.266 13.814 -17.350 1.00 29.80 232 PHE A N 1
ATOM 1832 C CA . PHE A 1 232 ? -0.451 13.744 -18.628 1.00 29.80 232 PHE A CA 1
ATOM 1833 C C . PHE A 1 232 ? -1.490 14.886 -18.675 1.00 29.80 232 PHE A C 1
ATOM 1835 O O . PHE A 1 232 ? -1.908 15.369 -17.622 1.00 29.80 232 PHE A O 1
ATOM 1842 N N . PRO A 1 233 ? -1.882 15.395 -19.862 1.00 28.22 233 PRO A N 1
ATOM 1843 C CA . PRO A 1 233 ? -2.530 16.698 -19.968 1.00 28.22 233 PRO A CA 1
ATOM 1844 C C . PRO A 1 233 ? -3.989 16.687 -19.481 1.00 28.22 233 PRO A C 1
ATOM 1846 O O . PRO A 1 233 ? -4.830 15.942 -19.977 1.00 28.22 233 PRO A O 1
ATOM 1849 N N . SER A 1 234 ? -4.232 17.566 -18.510 1.00 31.61 234 SER A N 1
ATOM 1850 C CA . SER A 1 234 ? -5.477 18.213 -18.070 1.00 31.61 234 SER A CA 1
ATOM 1851 C C . SER A 1 234 ? -6.793 17.871 -18.797 1.00 31.61 234 SER A C 1
ATOM 1853 O O . SER A 1 234 ? -7.014 18.238 -19.951 1.00 31.61 234 SER A O 1
ATOM 1855 N N . GLY A 1 235 ? -7.759 17.318 -18.045 1.00 24.48 235 GLY A N 1
ATOM 1856 C CA . GLY A 1 235 ? -9.158 17.211 -18.480 1.00 24.48 235 GLY A CA 1
ATOM 1857 C C . GLY A 1 235 ? -10.154 16.727 -17.413 1.00 24.48 235 GLY A C 1
ATOM 1858 O O . GLY A 1 235 ? -10.221 15.541 -17.133 1.00 24.48 235 GLY A O 1
ATOM 1859 N N . LEU A 1 236 ? -10.963 17.669 -16.901 1.00 23.02 236 LEU A N 1
ATOM 1860 C CA . LEU A 1 236 ? -12.232 17.554 -16.147 1.00 23.02 236 LEU A CA 1
ATOM 1861 C C . LEU A 1 236 ? -12.318 16.634 -14.904 1.00 23.02 236 LEU A C 1
ATOM 1863 O O . LEU A 1 236 ? -12.557 15.433 -14.991 1.00 23.02 236 LEU A O 1
ATOM 1867 N N . MET A 1 237 ? -12.327 17.272 -13.726 1.00 22.67 237 MET A N 1
ATOM 1868 C CA . MET A 1 237 ? -12.800 16.702 -12.458 1.00 22.67 237 MET A CA 1
ATOM 1869 C C . MET A 1 237 ? -14.337 16.726 -12.382 1.00 22.67 237 MET A C 1
ATOM 1871 O O . MET A 1 237 ? -14.954 17.783 -12.523 1.00 22.67 237 MET A O 1
ATOM 1875 N N . CYS A 1 238 ? -14.962 15.582 -12.095 1.00 19.33 238 CYS A N 1
ATOM 1876 C CA . CYS A 1 238 ? -16.368 15.505 -11.690 1.00 19.33 238 CYS A CA 1
ATOM 1877 C C . CYS A 1 238 ? -16.454 15.443 -10.159 1.00 19.33 238 CYS A C 1
ATOM 1879 O O . CYS A 1 238 ? -15.969 14.497 -9.545 1.00 19.33 238 CYS A O 1
ATOM 1881 N N . PHE A 1 239 ? -17.099 16.438 -9.548 1.00 21.17 239 PHE A N 1
ATOM 1882 C CA . PHE A 1 239 ? -17.368 16.485 -8.111 1.00 21.17 239 PHE A CA 1
ATOM 1883 C C . PHE A 1 239 ? -18.782 15.981 -7.806 1.00 21.17 239 PHE A C 1
ATOM 1885 O O . PHE A 1 239 ? -19.745 16.404 -8.445 1.00 21.17 239 PHE A O 1
ATOM 1892 N N . SER A 1 240 ? -18.934 15.168 -6.761 1.00 22.11 240 SER A N 1
ATOM 1893 C CA . SER A 1 240 ? -20.230 14.939 -6.110 1.00 22.11 240 SER A CA 1
ATOM 1894 C C . SER A 1 240 ? -20.043 14.826 -4.596 1.00 22.11 240 SER A C 1
ATOM 1896 O O . SER A 1 240 ? -19.267 13.996 -4.135 1.00 22.11 240 SER A O 1
ATOM 1898 N N . HIS A 1 241 ? -20.741 15.674 -3.836 1.00 22.61 241 HIS A N 1
ATOM 1899 C CA . HIS A 1 241 ? -20.704 15.756 -2.368 1.00 22.61 241 HIS A CA 1
ATOM 1900 C C . HIS A 1 241 ? -21.805 14.895 -1.730 1.00 22.61 241 HIS A C 1
ATOM 1902 O O . HIS A 1 241 ? -22.938 15.020 -2.179 1.00 22.61 241 HIS A O 1
ATOM 1908 N N . PHE A 1 242 ? -21.522 14.131 -0.660 1.00 35.28 242 PHE A N 1
ATOM 1909 C CA . PHE A 1 242 ? -22.515 13.555 0.280 1.00 35.28 242 PHE A CA 1
ATOM 1910 C C . PHE A 1 242 ? -21.853 13.149 1.625 1.00 35.28 242 PHE A C 1
ATOM 1912 O O . PHE A 1 242 ? -20.743 12.626 1.614 1.00 35.28 242 PHE A O 1
ATOM 1919 N N . LEU A 1 243 ? -22.523 13.368 2.773 1.00 33.94 243 LEU A N 1
ATOM 1920 C CA . LEU A 1 243 ? -22.091 12.948 4.126 1.00 33.94 243 LEU A CA 1
ATOM 1921 C C . LEU A 1 243 ? -23.286 12.424 4.950 1.00 33.94 243 LEU A C 1
ATOM 1923 O O . LEU A 1 243 ? -24.287 13.131 5.067 1.00 33.94 243 LEU A O 1
ATOM 1927 N N . GLY A 1 244 ? -23.141 11.251 5.581 1.00 28.41 244 GLY A N 1
ATOM 1928 C CA . GLY A 1 244 ? -24.076 10.682 6.562 1.00 28.41 244 GLY A CA 1
ATOM 1929 C C . GLY A 1 244 ? -23.351 10.029 7.751 1.00 28.41 244 GLY A C 1
ATOM 1930 O O . GLY A 1 244 ? -22.547 9.124 7.568 1.00 28.41 244 GLY A O 1
ATOM 1931 N N . GLY A 1 245 ? -23.597 10.552 8.958 1.00 35.78 245 GLY A N 1
ATOM 1932 C CA . GLY A 1 245 ? -23.975 9.744 10.124 1.00 35.78 245 GLY A CA 1
ATOM 1933 C C . GLY A 1 245 ? -23.013 8.799 10.858 1.00 35.78 245 GLY A C 1
ATOM 1934 O O . GLY A 1 245 ? -23.531 7.893 11.489 1.00 35.78 245 GLY A O 1
ATOM 1935 N N . LEU A 1 246 ? -21.689 8.975 10.887 1.00 37.06 246 LEU A N 1
ATOM 1936 C CA . LEU A 1 246 ? -20.812 8.326 11.889 1.00 37.06 246 LEU A CA 1
ATOM 1937 C C . LEU A 1 246 ? -19.614 9.234 12.183 1.00 37.06 246 LEU A C 1
ATOM 1939 O O . LEU A 1 246 ? -19.232 10.020 11.317 1.00 37.06 246 LEU A O 1
ATOM 1943 N N . GLY A 1 247 ? -19.085 9.161 13.412 1.00 39.16 247 GLY A N 1
ATOM 1944 C CA . GLY A 1 247 ? -17.946 9.943 13.905 1.00 39.16 247 GLY A CA 1
ATOM 1945 C C . GLY A 1 247 ? -16.883 10.106 12.829 1.00 39.16 247 GLY A C 1
ATOM 1946 O O . GLY A 1 247 ? -16.363 9.143 12.274 1.00 39.16 247 GLY A O 1
ATOM 1947 N N . LYS A 1 248 ? -16.694 11.359 12.451 1.00 47.91 248 LYS A N 1
ATOM 1948 C CA . LYS A 1 248 ? -16.224 11.755 11.142 1.00 47.91 248 LYS A CA 1
ATOM 1949 C C . LYS A 1 248 ? -14.718 11.975 11.222 1.00 47.91 248 LYS A C 1
ATOM 1951 O O . LYS A 1 248 ? -14.290 12.944 11.839 1.00 47.91 248 LYS A O 1
ATOM 1956 N N . ALA A 1 249 ? -13.940 11.098 10.602 1.00 50.16 249 ALA A N 1
ATOM 1957 C CA . ALA A 1 249 ? -12.507 11.285 10.447 1.00 50.16 249 ALA A CA 1
ATOM 1958 C C . ALA A 1 249 ? -12.086 10.894 9.028 1.00 50.16 249 ALA A C 1
ATOM 1960 O O . ALA A 1 249 ? -12.613 9.939 8.455 1.00 50.16 249 ALA A O 1
ATOM 1961 N N . ILE A 1 250 ? -11.179 11.673 8.442 1.00 57.66 250 ILE A N 1
ATOM 1962 C CA . ILE A 1 250 ? -10.619 11.418 7.113 1.00 57.66 250 ILE A CA 1
ATOM 1963 C C . ILE A 1 250 ? -9.115 11.297 7.273 1.00 57.66 250 ILE A C 1
ATOM 1965 O O . ILE A 1 250 ? -8.499 12.108 7.963 1.00 57.66 250 ILE A O 1
ATOM 1969 N N . LEU A 1 251 ? -8.555 10.289 6.619 1.00 53.88 251 LEU A N 1
ATOM 1970 C CA . LEU A 1 251 ? -7.127 10.086 6.524 1.00 53.88 251 LEU A CA 1
ATOM 1971 C C . LEU A 1 251 ? -6.657 10.576 5.153 1.00 53.88 251 LEU A C 1
ATOM 1973 O O . LEU A 1 251 ? -7.154 10.102 4.131 1.00 53.88 251 LEU A O 1
ATOM 1977 N N . TYR A 1 252 ? -5.719 11.518 5.134 1.00 50.53 252 TYR A N 1
ATOM 1978 C CA . TYR A 1 252 ? -5.117 12.020 3.900 1.00 50.53 252 TYR A CA 1
ATOM 1979 C C . TYR A 1 252 ? -3.649 11.608 3.832 1.00 50.53 252 TYR A C 1
ATOM 1981 O O . TYR A 1 252 ? -2.922 11.910 4.778 1.00 50.53 252 TYR A O 1
ATOM 1989 N N . PRO A 1 253 ? -3.196 10.983 2.731 1.00 45.97 253 PRO A N 1
ATOM 1990 C CA . PRO A 1 253 ? -1.784 10.985 2.399 1.00 45.97 253 PRO A CA 1
ATOM 1991 C C . PRO A 1 253 ? -1.413 12.380 1.878 1.00 45.97 253 PRO A C 1
ATOM 1993 O O . PRO A 1 253 ? -2.013 12.871 0.919 1.00 45.97 253 PRO A O 1
ATOM 1996 N N . ALA A 1 254 ? -0.433 13.023 2.504 1.00 47.50 254 ALA A N 1
ATOM 1997 C CA . ALA A 1 254 ? 0.255 14.177 1.939 1.00 47.50 254 ALA A CA 1
ATOM 1998 C C . ALA A 1 254 ? 1.707 13.791 1.640 1.00 47.50 254 ALA A C 1
ATOM 2000 O O . ALA A 1 254 ? 2.364 13.148 2.460 1.00 47.50 254 ALA A O 1
ATOM 2001 N N . VAL A 1 255 ? 2.186 14.168 0.457 1.00 45.94 255 VAL A N 1
ATOM 2002 C CA . VAL A 1 255 ? 3.603 14.102 0.082 1.00 45.94 255 VAL A CA 1
ATOM 2003 C C . VAL A 1 255 ? 4.157 15.510 0.288 1.00 45.94 255 VAL A C 1
ATOM 2005 O O . VAL A 1 255 ? 3.537 16.465 -0.188 1.00 45.94 255 VAL A O 1
ATOM 2008 N N . ALA A 1 256 ? 5.240 15.645 1.056 1.00 43.44 256 ALA A N 1
ATOM 2009 C CA . ALA A 1 256 ? 5.909 16.931 1.290 1.00 43.44 256 ALA A CA 1
ATOM 2010 C C . ALA A 1 256 ? 7.150 17.085 0.414 1.00 43.44 256 ALA A C 1
ATOM 2012 O O . ALA A 1 256 ? 7.797 16.048 0.149 1.00 43.44 256 ALA A O 1
#

Secondary structure (DSSP, 8-state):
-PPEEEEEEEEEEETTTTEEEEEEEEEEEEEEEEEETTEEEEEEPTT--PPPEEE-SSEEEEE--TT--SEEEEEETTS-EEEEEE--SPP-PPPHHHHHHHHHHHHGGG---HHHHHHHHHHHHHHHHHSPPPSS--SEEEEEE-TT--EEEEEP-S-TTS-EEEEEE-TT--EEEEEEEPTTEEEEEEETTEEEEEE--SSTT------PPS-----------PPP--S-----PPP-----SS----EEEEE-